Protein AF-A0A3D9DRK3-F1 (afdb_monomer)

Sequence (189 aa):
MTFNQQSQQEFVTVGVGNNTAFRGIYSVHYSEQEARDNLPRVEAYYREREPERLPVQVMTFDEFFALQKSALSARPADRIDSEKFREMLEVLPPKHWYIGKHSKQFCMSVHFERFCMIEHFYNSWTSQYVQKGYRFMCKLVDVTDKATWVTQNNFDELYAAAPLSFWPCQARPLNLLKIQPRSSILRFC

Secondary structure (DSSP, 8-state):
-----------EEEEE--TT---------B-HHHHHHHHHHHHHHHHHH-TTSPPEEEEEHHHHHHHHHHHHHTSPPEEE-HHHHHHHHHHSPPEEEEEPPPEEETTEEE-EEEEE-SS-SBTTEEEEEEEETTEEEEEEEETT-GGGS--TTTHHHHHHHPPB-SS-TTTS-TT---PPP--------

Mean predicted aligned error: 13.28 Å

pLDDT: mean 71.92, std 21.9, range [29.62, 96.06]

Solvent-accessible surface area (backbone atoms only — not comparable to full-atom values): 11433 Å² total; per-residue (Å²): 137,82,82,78,79,77,73,81,76,64,54,26,27,57,44,69,62,62,97,66,58,69,77,81,90,65,80,56,90,32,52,57,68,58,44,60,72,44,40,66,61,53,45,53,58,41,50,76,77,41,71,88,57,64,61,73,39,84,37,40,52,66,58,49,50,50,52,49,52,50,52,50,64,67,48,71,35,32,29,42,53,71,64,59,54,48,49,58,56,68,75,46,76,61,35,84,66,43,77,50,74,73,40,81,54,95,93,39,77,38,40,38,36,36,31,26,51,72,63,57,79,54,87,59,26,20,45,33,42,38,36,50,62,95,45,31,33,31,29,56,25,41,76,85,41,72,86,57,51,90,44,88,84,52,39,66,63,46,56,72,73,23,50,83,42,95,63,58,71,82,71,59,67,54,72,73,73,71,72,74,80,84,81,79,76,87,77,84,128

Structure (mmCIF, N/CA/C/O backbone):
data_A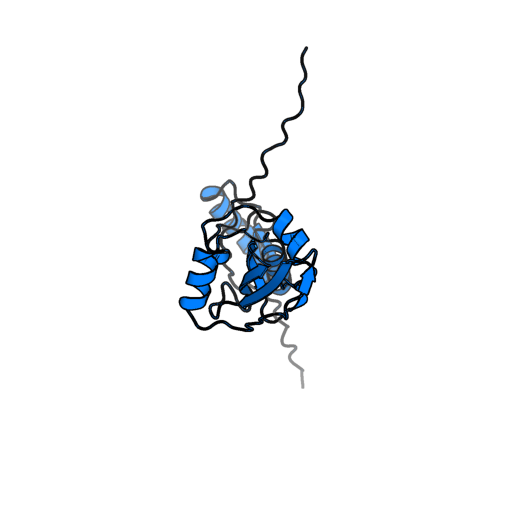F-A0A3D9DRK3-F1
#
_entry.id   AF-A0A3D9DRK3-F1
#
loop_
_atom_site.group_PDB
_atom_site.id
_atom_site.type_symbol
_atom_site.label_atom_id
_atom_site.label_alt_id
_atom_site.label_comp_id
_atom_site.label_asym_id
_atom_site.label_entity_id
_atom_site.label_seq_id
_atom_site.pdbx_PDB_ins_code
_atom_site.Cartn_x
_atom_site.Cartn_y
_atom_site.Cartn_z
_atom_site.occupancy
_atom_site.B_iso_or_equiv
_atom_site.auth_seq_id
_atom_site.auth_comp_id
_atom_site.auth_asym_id
_atom_site.auth_atom_id
_atom_site.pdbx_PDB_model_num
ATOM 1 N N . MET A 1 1 ? -37.600 -29.093 27.057 1.00 35.44 1 MET A N 1
ATOM 2 C CA . MET A 1 1 ? -36.197 -28.882 26.644 1.00 35.44 1 MET A CA 1
ATOM 3 C C . MET A 1 1 ? -36.092 -27.453 26.151 1.00 35.44 1 MET A C 1
ATOM 5 O O . MET A 1 1 ? -36.520 -27.155 25.046 1.00 35.44 1 MET A O 1
ATOM 9 N N . THR A 1 2 ? -35.678 -26.551 27.031 1.00 32.50 2 THR A N 1
ATOM 10 C CA . THR A 1 2 ? -35.593 -25.112 26.770 1.00 32.50 2 THR A CA 1
ATOM 11 C C . THR A 1 2 ? -34.265 -24.843 26.071 1.00 32.50 2 THR A C 1
ATOM 13 O O . THR A 1 2 ? -33.207 -25.042 26.663 1.00 32.50 2 THR A O 1
ATOM 16 N N . PHE A 1 3 ? -34.315 -24.462 24.793 1.00 29.88 3 PHE A N 1
ATOM 17 C CA . PHE A 1 3 ? -33.140 -24.018 24.048 1.00 29.88 3 PHE A CA 1
ATOM 18 C C . PHE A 1 3 ? -32.660 -22.697 24.649 1.00 29.88 3 PHE A C 1
ATOM 20 O O . PHE A 1 3 ? -33.340 -21.677 24.565 1.00 29.88 3 PHE A O 1
ATOM 27 N N . ASN A 1 4 ? -31.502 -22.751 25.301 1.00 33.81 4 ASN A N 1
ATOM 28 C CA . ASN A 1 4 ? -30.810 -21.592 25.835 1.00 33.81 4 ASN A CA 1
ATOM 29 C C . ASN A 1 4 ? -30.270 -20.793 24.639 1.00 33.81 4 ASN A C 1
ATOM 31 O O . ASN A 1 4 ? -29.332 -21.233 23.972 1.00 33.81 4 ASN A O 1
ATOM 35 N N . GLN A 1 5 ? -30.919 -19.672 24.318 1.00 36.94 5 GLN A N 1
ATOM 36 C CA . GLN A 1 5 ? -30.418 -18.699 23.354 1.00 36.94 5 GLN A CA 1
ATOM 37 C C . GLN A 1 5 ? -29.125 -18.113 23.926 1.00 36.94 5 GLN A C 1
ATOM 39 O O . GLN A 1 5 ? -29.153 -17.196 24.741 1.00 36.94 5 GLN A O 1
ATOM 44 N N . GLN A 1 6 ? -27.980 -18.672 23.530 1.00 35.44 6 GLN A N 1
ATOM 45 C CA . GLN A 1 6 ? -26.701 -17.998 23.699 1.00 35.44 6 GLN A CA 1
ATOM 46 C C . GLN A 1 6 ? -26.761 -16.731 22.847 1.00 35.44 6 GLN A C 1
ATOM 48 O O . GLN A 1 6 ? -26.665 -16.780 21.622 1.00 35.44 6 GLN A O 1
ATOM 53 N N . SER A 1 7 ? -27.010 -15.611 23.523 1.00 34.56 7 SER A N 1
ATOM 54 C CA . SER A 1 7 ? -26.899 -14.259 22.997 1.00 34.56 7 SER A CA 1
ATOM 55 C C . SER A 1 7 ? -25.577 -14.136 22.249 1.00 34.56 7 SER A C 1
ATOM 57 O O . SER A 1 7 ? -24.511 -14.288 22.851 1.00 34.56 7 SER A O 1
ATOM 59 N N . GLN A 1 8 ? -25.651 -13.888 20.945 1.00 33.69 8 GLN A N 1
ATOM 60 C CA . GLN A 1 8 ? -24.510 -13.443 20.162 1.00 33.69 8 GLN A CA 1
ATOM 61 C C . GLN A 1 8 ? -24.014 -12.150 20.815 1.00 33.69 8 GLN A C 1
ATOM 63 O O . GLN A 1 8 ? -24.695 -11.131 20.777 1.00 33.69 8 GLN A O 1
ATOM 68 N N . GLN A 1 9 ? -22.891 -12.222 21.530 1.00 37.53 9 GLN A N 1
ATOM 69 C CA . GLN A 1 9 ? -22.237 -11.035 22.063 1.00 37.53 9 GLN A CA 1
ATOM 70 C C . GLN A 1 9 ? -21.646 -10.290 20.869 1.00 37.53 9 GLN A C 1
ATOM 72 O O . GLN A 1 9 ? -20.642 -10.714 20.304 1.00 37.53 9 GLN A O 1
ATOM 77 N N . GLU A 1 10 ? -22.305 -9.217 20.444 1.00 37.97 10 GLU A N 1
ATOM 78 C CA . GLU A 1 10 ? -21.726 -8.274 19.496 1.00 37.97 10 GLU A CA 1
ATOM 79 C C . GLU A 1 10 ? -20.615 -7.498 20.210 1.00 37.97 10 GLU A C 1
ATOM 81 O O . GLU A 1 10 ? -20.819 -6.872 21.253 1.00 37.97 10 GLU A O 1
ATOM 86 N N . PHE A 1 11 ? -19.398 -7.616 19.681 1.00 41.34 11 PHE A N 1
ATOM 87 C CA . PHE A 1 11 ? -18.200 -7.030 20.267 1.00 41.34 11 PHE A CA 1
ATOM 88 C C . PHE A 1 11 ? -18.016 -5.602 19.762 1.00 41.34 11 PHE A C 1
ATOM 90 O O . PHE A 1 11 ? -17.925 -5.354 18.555 1.00 41.34 11 PHE A O 1
ATOM 97 N N . VAL A 1 12 ? -17.916 -4.663 20.700 1.00 42.56 12 VAL A N 1
ATOM 98 C CA . VAL A 1 12 ? -17.874 -3.232 20.402 1.00 42.56 12 VAL A CA 1
ATOM 99 C C . VAL A 1 12 ? -16.532 -2.652 20.845 1.00 42.56 12 VAL A C 1
ATOM 101 O O . VAL A 1 12 ? -16.068 -2.871 21.962 1.00 42.56 12 VAL A O 1
ATOM 104 N N . THR A 1 13 ? -15.879 -1.949 19.925 1.00 50.06 13 THR A N 1
ATOM 105 C CA . THR A 1 13 ? -14.590 -1.280 20.091 1.00 50.06 13 THR A CA 1
ATOM 106 C C . THR A 1 13 ? -14.808 0.221 20.266 1.00 50.06 13 THR A C 1
ATOM 108 O O . THR A 1 13 ? -15.581 0.854 19.550 1.00 50.06 13 THR A O 1
ATOM 111 N N . VAL A 1 14 ? -14.089 0.825 21.206 1.00 47.22 14 VAL A N 1
ATOM 112 C CA . VAL A 1 14 ? -14.046 2.282 21.350 1.00 47.22 14 VAL A CA 1
ATOM 113 C C . VAL A 1 14 ? -12.912 2.806 20.466 1.00 47.22 14 VAL A C 1
ATOM 115 O O . VAL A 1 14 ? -11.736 2.629 20.778 1.00 47.22 14 VAL A O 1
ATOM 118 N N . GLY A 1 15 ? -13.266 3.382 19.319 1.00 46.91 15 GLY A N 1
ATOM 119 C CA . GLY A 1 15 ? -12.334 3.889 18.313 1.00 46.91 15 GLY A CA 1
ATOM 120 C C . GLY A 1 15 ? -12.311 5.415 18.263 1.00 46.91 15 GLY A C 1
ATOM 121 O O . GLY A 1 15 ? -13.123 6.092 18.881 1.00 46.91 15 GLY A O 1
ATOM 122 N N . VAL A 1 16 ? -11.376 5.983 17.505 1.00 43.81 16 VAL A N 1
ATOM 123 C CA . VAL A 1 16 ? -11.333 7.425 17.227 1.00 43.81 16 VAL A CA 1
ATOM 124 C C . VAL A 1 16 ? -11.537 7.633 15.736 1.00 43.81 16 VAL A C 1
ATOM 126 O O . VAL A 1 16 ? -10.762 7.124 14.929 1.00 43.81 16 VAL A O 1
ATOM 129 N N . GLY A 1 17 ?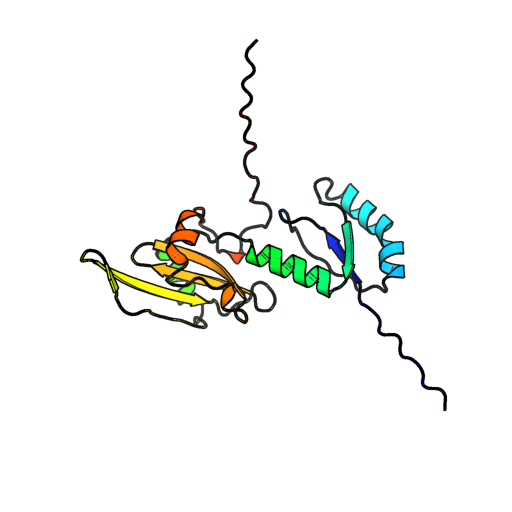 -12.624 8.320 15.385 1.00 33.19 17 GLY A N 1
ATOM 130 C CA . GLY A 1 17 ? -13.112 8.437 14.014 1.00 33.19 17 GLY A CA 1
ATOM 131 C C . GLY A 1 17 ? -12.807 9.795 13.384 1.00 33.19 17 GLY A C 1
ATOM 132 O O . GLY A 1 17 ? -13.277 10.821 13.865 1.00 33.19 17 GLY A O 1
ATOM 133 N N . ASN A 1 18 ? -12.006 9.791 12.311 1.00 34.97 18 ASN A N 1
ATOM 134 C CA . ASN A 1 18 ? -12.191 10.540 11.054 1.00 34.97 18 ASN A CA 1
ATOM 135 C C . ASN A 1 18 ? -11.023 10.244 10.089 1.00 34.97 18 ASN A C 1
ATOM 137 O O . ASN A 1 18 ? -9.884 10.025 10.502 1.00 34.97 18 ASN A O 1
ATOM 141 N N . ASN A 1 19 ? -11.327 10.275 8.786 1.00 42.34 19 ASN A N 1
ATOM 142 C CA . ASN A 1 19 ? -10.528 9.820 7.632 1.00 42.34 19 ASN A CA 1
ATOM 143 C C . ASN A 1 19 ? -9.119 10.436 7.425 1.00 42.34 19 ASN A C 1
ATOM 145 O O . ASN A 1 19 ? -8.505 10.190 6.390 1.00 42.34 19 ASN A O 1
ATOM 149 N N . THR A 1 20 ? -8.577 11.228 8.352 1.00 34.53 20 THR A N 1
ATOM 150 C CA . THR A 1 20 ? -7.336 11.996 8.118 1.00 34.53 20 THR A CA 1
ATOM 151 C C . THR A 1 20 ? -6.315 12.008 9.256 1.00 34.53 20 THR A C 1
ATOM 153 O O . THR A 1 20 ? -5.233 12.557 9.058 1.00 34.53 20 THR A O 1
ATOM 156 N N . ALA A 1 21 ? -6.566 11.378 10.408 1.00 36.91 21 ALA A N 1
ATOM 157 C CA . ALA A 1 21 ? -5.573 11.337 11.489 1.00 36.91 21 ALA A CA 1
ATOM 158 C C . ALA A 1 21 ? -5.761 10.126 12.418 1.00 36.91 21 ALA A C 1
ATOM 160 O O . ALA A 1 21 ? -6.340 10.229 13.496 1.00 36.91 21 ALA A O 1
ATOM 161 N N . PHE A 1 22 ? -5.250 8.959 12.018 1.00 43.53 22 PHE A N 1
ATOM 162 C CA . PHE A 1 22 ? -5.236 7.771 12.878 1.00 43.53 22 PHE A CA 1
ATOM 163 C C . PHE A 1 22 ? -3.941 7.723 13.705 1.00 43.53 22 PHE A C 1
ATOM 165 O O . PHE A 1 22 ? -2.930 7.187 13.267 1.00 43.53 22 PHE A O 1
ATOM 172 N N . ARG A 1 23 ? -3.931 8.273 14.922 1.00 38.06 23 ARG A N 1
ATOM 173 C CA . ARG A 1 23 ? -2.856 8.018 15.900 1.00 38.06 23 ARG A CA 1
ATOM 174 C C . ARG A 1 23 ? -3.306 6.932 16.875 1.00 38.06 23 ARG A C 1
ATOM 176 O O . ARG A 1 23 ? -4.188 7.193 17.676 1.00 38.06 23 ARG A O 1
ATOM 183 N N . GLY A 1 24 ? -2.680 5.753 16.798 1.00 38.56 24 GLY A N 1
ATOM 184 C CA . GLY A 1 24 ? -2.728 4.690 17.815 1.00 38.56 24 GLY A CA 1
ATOM 185 C C . GLY A 1 24 ? -4.119 4.120 18.113 1.00 38.56 24 GLY A C 1
ATOM 186 O O . GLY A 1 24 ? -4.939 4.749 18.779 1.00 38.56 24 GLY A O 1
ATOM 187 N N . ILE A 1 25 ? -4.373 2.890 17.669 1.00 47.09 25 ILE A N 1
ATOM 188 C CA . ILE A 1 25 ? -5.624 2.192 17.969 1.00 47.09 25 ILE A CA 1
ATOM 189 C C . ILE A 1 25 ? -5.371 1.270 19.161 1.00 47.09 25 ILE A C 1
ATOM 191 O O . ILE A 1 25 ? -4.583 0.333 19.063 1.00 47.09 25 ILE A O 1
ATOM 195 N N . TYR A 1 26 ? -6.065 1.527 20.265 1.00 45.06 26 TYR A N 1
ATOM 196 C CA . TYR A 1 26 ? -6.179 0.597 21.383 1.00 45.06 26 TYR A CA 1
ATOM 197 C C . TYR A 1 26 ? -7.609 0.060 21.383 1.00 45.06 26 TYR A C 1
ATOM 199 O O . TYR A 1 26 ? -8.547 0.840 21.522 1.00 45.06 26 TYR A O 1
ATOM 207 N N . SER A 1 27 ? -7.785 -1.247 21.192 1.00 50.31 27 SER A N 1
ATOM 208 C CA . SER A 1 27 ? -9.089 -1.901 21.313 1.00 50.31 27 SER A CA 1
ATOM 209 C C . SER A 1 27 ? -9.242 -2.475 22.716 1.00 50.31 27 SER A C 1
ATOM 211 O O . SER A 1 27 ? -8.394 -3.245 23.167 1.00 50.31 27 SER A O 1
ATOM 213 N N . VAL A 1 28 ? -10.329 -2.125 23.396 1.00 53.50 28 VAL A N 1
ATOM 214 C CA . VAL A 1 28 ? -10.739 -2.770 24.646 1.00 53.50 28 VAL A CA 1
ATOM 215 C C . VAL A 1 28 ? -12.088 -3.423 24.388 1.00 53.50 28 VAL A C 1
ATOM 217 O O . VAL A 1 28 ? -12.984 -2.780 23.844 1.00 53.50 28 VAL A O 1
ATOM 220 N N . HIS A 1 29 ? -12.201 -4.708 24.711 1.00 54.12 29 HIS A N 1
ATOM 221 C CA . HIS A 1 29 ? -13.397 -5.497 24.443 1.00 54.12 29 HIS A CA 1
ATOM 222 C C . HIS A 1 29 ? -14.426 -5.269 25.554 1.00 54.12 29 HIS A C 1
ATOM 224 O O . HIS A 1 29 ? -14.167 -5.610 26.707 1.00 54.12 29 HIS A O 1
ATOM 230 N N . TYR A 1 30 ? -15.576 -4.705 25.193 1.00 60.44 30 TYR A N 1
ATOM 231 C CA . TYR A 1 30 ? -16.720 -4.488 26.077 1.00 60.44 30 TYR A CA 1
ATOM 232 C C . TYR A 1 30 ? -17.994 -5.033 25.427 1.00 60.44 30 TYR A C 1
ATOM 234 O O . TYR A 1 30 ? -18.072 -5.136 24.198 1.00 60.44 30 TYR A O 1
ATOM 242 N N . SER A 1 31 ? -19.011 -5.328 26.242 1.00 69.00 31 SER A N 1
ATOM 243 C CA . SER A 1 31 ? -20.383 -5.347 25.727 1.00 69.00 31 SER A CA 1
ATOM 244 C C . SER A 1 31 ? -20.794 -3.938 25.270 1.00 69.00 31 SER A C 1
ATOM 246 O O . SER A 1 31 ? -20.245 -2.940 25.742 1.00 69.00 31 SER A O 1
ATOM 248 N N . GLU A 1 32 ? -21.759 -3.823 24.353 1.00 68.25 32 GLU A N 1
ATOM 249 C CA . GLU A 1 32 ? -22.189 -2.522 23.809 1.00 68.25 32 GLU A CA 1
ATOM 250 C C . GLU A 1 32 ? -22.614 -1.530 24.906 1.00 68.25 32 GLU A C 1
ATOM 252 O O . GLU A 1 32 ? -22.255 -0.350 24.863 1.00 68.25 32 GLU A O 1
ATOM 257 N N . GLN A 1 33 ? -23.333 -2.020 25.919 1.00 70.75 33 GLN A N 1
ATOM 258 C CA . GLN A 1 33 ? -23.787 -1.205 27.042 1.00 70.75 33 GLN A CA 1
ATOM 259 C C . GLN A 1 33 ? -22.604 -0.712 27.887 1.00 70.75 33 GLN A C 1
ATOM 261 O O . GLN A 1 33 ? -22.486 0.483 28.141 1.00 70.75 33 GLN A O 1
ATOM 266 N N . GLU A 1 34 ? -21.662 -1.594 28.228 1.00 72.19 34 GLU A N 1
ATOM 267 C CA . GLU A 1 34 ? -20.454 -1.221 28.973 1.00 72.19 34 GLU A CA 1
ATOM 268 C C . GLU A 1 34 ? -19.552 -0.261 28.187 1.00 72.19 34 GLU A C 1
ATOM 270 O O . GLU A 1 34 ? -18.901 0.598 28.784 1.00 72.19 34 GLU A O 1
ATOM 275 N N . ALA A 1 35 ? -19.497 -0.380 26.857 1.00 72.00 35 ALA A N 1
ATOM 276 C CA . ALA A 1 35 ? -18.742 0.536 26.006 1.00 72.00 35 ALA A CA 1
ATOM 277 C C . ALA A 1 35 ? -19.331 1.953 26.061 1.00 72.00 35 ALA A C 1
ATOM 279 O O . ALA A 1 35 ? -18.587 2.928 26.196 1.00 72.00 35 ALA A O 1
ATOM 280 N N . ARG A 1 36 ? -20.665 2.067 26.002 1.00 75.75 36 ARG A N 1
ATOM 281 C CA . ARG A 1 36 ? -21.383 3.344 26.137 1.00 75.75 36 ARG A CA 1
ATOM 282 C C . ARG A 1 36 ? -21.215 3.943 27.527 1.00 75.75 36 ARG A C 1
ATOM 284 O O . ARG A 1 36 ? -20.921 5.130 27.636 1.00 75.75 36 ARG A O 1
ATOM 291 N N . ASP A 1 37 ? -21.324 3.125 28.566 1.00 81.12 37 ASP A N 1
ATOM 292 C CA . ASP A 1 37 ? -21.193 3.577 29.951 1.00 81.12 37 ASP A CA 1
ATOM 293 C C . ASP A 1 37 ? -19.758 4.046 30.265 1.00 81.12 37 ASP A C 1
ATOM 295 O O . ASP A 1 37 ? -19.555 5.000 31.018 1.00 81.12 37 ASP A O 1
ATOM 299 N N . ASN A 1 38 ? -18.743 3.428 29.647 1.00 79.06 38 ASN A N 1
ATOM 300 C CA . ASN A 1 38 ? -17.343 3.836 29.792 1.00 79.06 38 ASN A CA 1
ATOM 301 C C . ASN A 1 38 ? -16.931 5.010 28.890 1.00 79.06 38 ASN A C 1
ATOM 303 O O . ASN A 1 38 ? -15.888 5.620 29.153 1.00 79.06 38 ASN A O 1
ATOM 307 N N . LEU A 1 39 ? -17.709 5.348 27.854 1.00 80.12 39 LEU A N 1
ATOM 308 C CA . LEU A 1 39 ? -17.359 6.385 26.879 1.00 80.12 39 LEU A CA 1
ATOM 309 C C . LEU A 1 39 ? -17.001 7.734 27.535 1.00 80.12 39 LEU A C 1
ATOM 311 O O . LEU A 1 39 ? -15.925 8.248 27.224 1.00 80.12 39 LEU A O 1
ATOM 315 N N . PRO A 1 40 ? -17.773 8.280 28.501 1.00 83.38 40 PRO A N 1
ATOM 316 C CA . PRO A 1 40 ? -17.438 9.560 29.130 1.00 83.38 40 PRO A CA 1
ATOM 317 C C . PRO A 1 40 ? -16.084 9.539 29.851 1.00 83.38 40 PRO A C 1
ATOM 319 O O . PRO A 1 40 ? -15.338 10.518 29.824 1.00 83.38 40 PRO A O 1
ATOM 322 N N . ARG A 1 41 ? -15.734 8.405 30.474 1.00 80.94 41 ARG A N 1
ATOM 323 C CA . ARG A 1 41 ? -14.448 8.227 31.164 1.00 80.94 41 ARG A CA 1
ATOM 324 C C . ARG A 1 41 ? -13.286 8.218 30.172 1.00 80.94 41 ARG A C 1
ATOM 326 O O . ARG A 1 41 ? -12.247 8.819 30.434 1.00 80.94 41 ARG A O 1
ATOM 333 N N . VAL A 1 42 ? -13.459 7.533 29.043 1.00 76.75 42 VAL A N 1
ATOM 334 C CA . VAL A 1 42 ? -12.451 7.452 27.975 1.00 76.75 42 VAL A CA 1
ATOM 335 C C . VAL A 1 42 ? -12.275 8.808 27.288 1.00 76.75 42 VAL A C 1
ATOM 337 O O . VAL A 1 42 ? -11.146 9.237 27.053 1.00 76.75 42 VAL A O 1
ATOM 340 N N . GLU A 1 43 ? -13.370 9.518 27.018 1.00 79.06 43 GLU A N 1
ATOM 341 C CA . GLU A 1 43 ? -13.328 10.873 26.469 1.00 79.06 43 GLU A CA 1
ATOM 342 C C . GLU A 1 43 ? -12.593 11.845 27.391 1.00 79.06 43 GLU A C 1
ATOM 344 O O . GLU A 1 43 ? -11.748 12.602 26.916 1.00 79.06 43 GLU A O 1
ATOM 349 N N . ALA A 1 44 ? -12.873 11.815 28.699 1.00 80.56 44 ALA A N 1
ATOM 350 C CA . ALA A 1 44 ? -12.184 12.658 29.674 1.00 80.56 44 ALA A CA 1
ATOM 351 C C . ALA A 1 44 ? -10.669 12.393 29.676 1.00 80.56 44 ALA A C 1
ATOM 353 O O . ALA A 1 44 ? -9.878 13.330 29.573 1.00 80.56 44 ALA A O 1
ATOM 354 N N . TYR A 1 45 ? -10.270 11.116 29.682 1.00 79.31 45 TYR A N 1
ATOM 355 C CA . TYR A 1 45 ? -8.863 10.714 29.633 1.00 79.31 45 TYR A CA 1
ATOM 356 C C . TYR A 1 45 ? -8.126 11.272 28.405 1.00 79.31 45 TYR A C 1
ATOM 358 O O . TYR A 1 45 ? -7.020 11.805 28.529 1.00 79.31 45 TYR A O 1
ATOM 366 N N . TYR A 1 46 ? -8.723 11.160 27.213 1.00 73.25 46 TYR A N 1
ATOM 367 C CA . TYR A 1 46 ? -8.080 11.642 25.989 1.00 73.25 46 TYR A CA 1
ATOM 368 C C . TYR A 1 46 ? -8.170 13.156 25.818 1.00 73.25 46 TYR A C 1
ATOM 370 O O . TYR A 1 46 ? -7.232 13.745 25.292 1.00 73.25 46 TYR A O 1
ATOM 378 N N . ARG A 1 47 ? -9.227 13.811 26.307 1.00 78.31 47 ARG A N 1
ATOM 379 C CA . ARG A 1 47 ? -9.353 15.275 26.261 1.00 78.31 47 ARG A CA 1
ATOM 380 C C . ARG A 1 47 ? -8.238 15.973 27.040 1.00 78.31 47 ARG A C 1
ATOM 382 O O . ARG A 1 47 ? -7.738 16.999 26.592 1.00 78.31 47 ARG A O 1
ATOM 389 N N . GLU A 1 48 ? -7.838 15.411 28.179 1.00 75.25 48 GLU A N 1
ATOM 390 C CA . GLU A 1 48 ? -6.762 15.959 29.014 1.00 75.25 48 GLU A CA 1
ATOM 391 C C . GLU A 1 48 ? -5.368 15.751 28.409 1.00 75.25 48 GLU A C 1
ATOM 393 O O . GLU A 1 48 ? -4.496 16.607 28.552 1.00 75.25 48 GLU A O 1
ATOM 398 N N . ARG A 1 49 ? -5.138 14.616 27.738 1.00 75.31 49 ARG A N 1
ATOM 399 C CA . ARG A 1 49 ? -3.804 14.223 27.247 1.00 75.31 49 ARG A CA 1
ATOM 400 C C . ARG A 1 49 ? -3.547 14.571 25.786 1.00 75.31 49 ARG A C 1
ATOM 402 O O . ARG A 1 49 ? -2.405 14.811 25.407 1.00 75.31 49 ARG A O 1
ATOM 409 N N . GLU A 1 50 ? -4.588 14.570 24.964 1.00 73.12 50 GLU A N 1
ATOM 410 C CA . GLU A 1 50 ? -4.517 14.746 23.515 1.00 73.12 50 GLU A CA 1
ATOM 411 C C . GLU A 1 50 ? -5.679 15.640 23.034 1.00 73.12 50 GLU A C 1
ATOM 413 O O . GLU A 1 50 ? -6.580 15.168 22.344 1.00 73.12 50 GLU A O 1
ATOM 418 N N . PRO A 1 51 ? -5.685 16.945 23.366 1.00 64.31 51 PRO A N 1
ATOM 419 C CA . PRO A 1 51 ? -6.811 17.840 23.069 1.00 64.31 51 PRO A CA 1
ATOM 420 C C . PRO A 1 51 ? -7.062 18.051 21.567 1.00 64.31 51 PRO A C 1
ATOM 422 O O . PRO A 1 51 ? -8.160 18.430 21.172 1.00 64.31 51 PRO A O 1
ATOM 425 N N . GLU A 1 52 ? -6.061 17.792 20.720 1.00 67.81 52 GLU A N 1
ATOM 426 C CA . GLU A 1 52 ? -6.187 17.832 19.255 1.00 67.81 52 GLU A CA 1
ATOM 427 C C . GLU A 1 52 ? -6.741 16.525 18.659 1.00 67.81 52 GLU A C 1
ATOM 429 O O . GLU A 1 52 ? -6.875 16.401 17.439 1.00 67.81 52 GLU A O 1
ATOM 434 N N . ARG A 1 53 ? -7.018 15.514 19.493 1.00 65.69 53 ARG A N 1
ATOM 435 C CA . ARG A 1 53 ? -7.541 14.229 19.037 1.00 65.69 53 ARG A CA 1
ATOM 436 C C . ARG A 1 53 ? -8.995 14.372 18.594 1.00 65.69 53 ARG A C 1
ATOM 438 O O . ARG A 1 53 ? -9.782 15.130 19.152 1.00 65.69 53 ARG A O 1
ATOM 445 N N . LEU A 1 54 ? -9.346 13.593 17.579 1.00 65.81 54 LEU A N 1
ATOM 446 C CA . LEU A 1 54 ? -10.716 13.449 17.104 1.00 65.81 54 LEU A CA 1
ATOM 447 C C . LEU A 1 54 ? -11.628 12.846 18.192 1.00 65.81 54 LEU A C 1
ATOM 449 O O . LEU A 1 54 ? -11.135 12.140 19.079 1.00 65.81 54 LEU A O 1
ATOM 453 N N . PRO A 1 55 ? -12.949 13.100 18.126 1.00 69.44 55 PRO A N 1
ATOM 454 C CA . PRO A 1 55 ? -13.902 12.544 19.076 1.00 69.44 55 PRO A CA 1
ATOM 455 C C . PRO A 1 55 ? -13.847 11.013 19.105 1.00 69.44 55 PRO A C 1
ATOM 457 O O . PRO A 1 55 ? -13.637 10.341 18.088 1.00 69.44 55 PRO A O 1
ATOM 460 N N . VAL A 1 56 ? -14.018 10.475 20.309 1.00 71.75 56 VAL A N 1
ATOM 461 C CA . VAL A 1 56 ? -14.074 9.038 20.555 1.00 71.75 56 VAL A CA 1
ATOM 462 C C . VAL A 1 56 ? -15.462 8.542 20.157 1.00 71.75 56 VAL A C 1
ATOM 464 O O . VAL A 1 56 ? -16.465 9.160 20.493 1.00 71.75 56 VAL A O 1
ATOM 467 N N . GLN A 1 57 ? -15.527 7.435 19.425 1.00 73.50 57 GLN A N 1
ATOM 468 C CA . GLN A 1 57 ? -16.773 6.845 18.960 1.00 73.50 57 GLN A CA 1
ATOM 469 C C . GLN A 1 57 ? -16.822 5.361 19.322 1.00 73.50 57 GLN A C 1
ATOM 471 O O . GLN A 1 57 ? -15.861 4.615 19.126 1.00 73.50 57 GLN A O 1
ATOM 476 N N . VAL A 1 58 ? -17.970 4.935 19.839 1.00 74.94 58 VAL A N 1
ATOM 477 C CA . VAL A 1 58 ? -18.306 3.525 20.044 1.00 74.94 58 VAL A CA 1
ATOM 478 C C . VAL A 1 58 ? -18.714 2.935 18.692 1.00 74.94 58 VAL A C 1
ATOM 480 O O . VAL A 1 58 ? -19.604 3.478 18.042 1.00 74.94 58 VAL A O 1
ATOM 483 N N . MET A 1 59 ? -18.057 1.862 18.261 1.00 74.31 59 MET A N 1
ATOM 484 C CA . MET A 1 59 ? -18.303 1.191 16.978 1.00 74.31 59 MET A CA 1
ATOM 485 C C . MET A 1 59 ? -18.111 -0.318 17.126 1.00 74.31 59 MET A C 1
ATOM 487 O O . MET A 1 59 ? -17.378 -0.767 18.002 1.00 74.31 59 MET A O 1
ATOM 491 N N . THR A 1 60 ? -18.734 -1.130 16.285 1.00 77.19 60 THR A N 1
ATOM 492 C CA . THR A 1 60 ? -18.491 -2.582 16.284 1.00 77.19 60 THR A CA 1
ATOM 493 C C . THR A 1 60 ? -17.070 -2.908 15.813 1.00 77.19 60 THR A C 1
ATOM 495 O O . THR A 1 60 ? -16.382 -2.076 15.211 1.00 77.19 60 THR A O 1
ATOM 498 N N . PHE A 1 61 ? -16.602 -4.131 16.074 1.00 74.06 61 PHE A N 1
ATOM 499 C CA . PHE A 1 61 ? -15.309 -4.582 15.547 1.00 74.06 61 PHE A CA 1
ATOM 500 C C . PHE A 1 61 ? -15.248 -4.535 14.009 1.00 74.06 61 PHE A C 1
ATOM 502 O O . PHE A 1 61 ? -14.222 -4.147 13.449 1.00 74.06 61 PHE A O 1
ATOM 509 N N . ASP A 1 62 ? -16.345 -4.863 13.326 1.00 77.38 62 ASP A N 1
ATOM 510 C CA . ASP A 1 62 ? -16.402 -4.865 11.862 1.00 77.38 62 ASP A CA 1
ATOM 511 C C . ASP A 1 62 ? -16.362 -3.447 11.283 1.00 77.38 62 ASP A C 1
ATOM 513 O O . ASP A 1 62 ? -15.629 -3.184 10.326 1.00 77.38 62 ASP A O 1
ATOM 517 N N . GLU A 1 63 ? -17.084 -2.503 11.894 1.00 78.00 63 GLU A N 1
ATOM 518 C CA . GLU A 1 63 ? -17.012 -1.080 11.537 1.00 78.00 63 GLU A CA 1
ATOM 519 C C . GLU A 1 63 ? -15.602 -0.529 11.743 1.00 78.00 63 GLU A C 1
ATOM 521 O O . GLU A 1 63 ? -15.051 0.156 10.875 1.00 78.00 63 GLU A O 1
ATOM 526 N N . PHE A 1 64 ? -14.991 -0.879 12.875 1.00 78.19 64 PHE A N 1
ATOM 527 C CA . PHE A 1 64 ? -13.618 -0.520 13.177 1.00 78.19 64 PHE A CA 1
ATOM 528 C C . PHE A 1 64 ? -12.647 -1.062 12.114 1.00 78.19 64 PHE A C 1
ATOM 530 O O . PHE A 1 64 ? -11.827 -0.313 11.570 1.00 78.19 64 PHE A O 1
ATOM 537 N N . PHE A 1 65 ? -12.762 -2.346 11.769 1.00 77.81 65 PHE A N 1
ATOM 538 C CA . PHE A 1 65 ? -11.911 -2.986 10.771 1.00 77.81 65 PHE A CA 1
ATOM 539 C C . PHE A 1 65 ? -12.101 -2.372 9.377 1.00 77.81 65 PHE A C 1
ATOM 541 O O . PHE A 1 65 ? -11.124 -2.127 8.664 1.00 77.81 65 PHE A O 1
ATOM 548 N N . ALA A 1 66 ? -13.339 -2.050 8.996 1.00 82.00 66 ALA A N 1
ATOM 549 C CA . ALA A 1 66 ? -13.646 -1.381 7.736 1.00 82.00 66 ALA A CA 1
ATOM 550 C C . ALA A 1 66 ? -13.021 0.023 7.658 1.00 82.00 66 ALA A C 1
ATOM 552 O O . ALA A 1 66 ? -12.397 0.368 6.647 1.00 82.00 66 ALA A O 1
ATOM 553 N N . LEU A 1 67 ? -13.119 0.814 8.732 1.00 81.12 67 LEU A N 1
ATOM 554 C CA . LEU A 1 67 ? -12.492 2.137 8.820 1.00 81.12 67 LEU A CA 1
ATOM 555 C C . LEU A 1 67 ? -10.970 2.045 8.726 1.00 81.12 67 LEU A C 1
ATOM 557 O O . LEU A 1 67 ? -10.345 2.807 7.986 1.00 81.12 67 LEU A O 1
ATOM 561 N N . GLN A 1 68 ? -10.372 1.079 9.419 1.00 78.56 68 GLN A N 1
ATOM 562 C CA . GLN A 1 68 ? -8.937 0.849 9.359 1.00 78.56 68 GLN A CA 1
ATOM 563 C C . GLN A 1 68 ? -8.492 0.434 7.949 1.00 78.56 68 GLN A C 1
ATOM 565 O O . GLN A 1 68 ? -7.534 1.003 7.422 1.00 78.56 68 GLN A O 1
ATOM 570 N N . LYS A 1 69 ? -9.204 -0.499 7.300 1.00 82.44 69 LYS A N 1
ATOM 571 C CA . LYS A 1 69 ? -8.919 -0.922 5.919 1.00 82.44 69 LYS A CA 1
ATOM 572 C C . LYS A 1 69 ? -8.994 0.265 4.954 1.00 82.44 69 LYS A C 1
ATOM 574 O O . LYS A 1 69 ? -8.100 0.439 4.124 1.00 82.44 69 LYS A O 1
ATOM 579 N N . SER A 1 70 ? -10.025 1.100 5.088 1.00 83.38 70 SER A N 1
ATOM 580 C CA . SER A 1 70 ? -10.192 2.331 4.306 1.00 83.38 70 SER A CA 1
ATOM 581 C C . SER A 1 70 ? -9.017 3.293 4.510 1.00 83.38 70 SER A C 1
ATOM 583 O O . SER A 1 70 ? -8.388 3.722 3.542 1.00 83.38 70 SER A O 1
ATOM 585 N N . ALA A 1 71 ? -8.641 3.555 5.765 1.00 81.62 71 ALA A N 1
ATOM 586 C CA . ALA A 1 71 ? -7.542 4.455 6.103 1.00 81.62 71 ALA A CA 1
ATOM 587 C C . ALA A 1 71 ? -6.190 3.969 5.556 1.00 81.62 71 ALA A C 1
ATOM 589 O O . ALA A 1 71 ? -5.414 4.768 5.032 1.00 81.62 71 ALA A O 1
ATOM 590 N N . LEU A 1 72 ? -5.908 2.663 5.639 1.00 83.00 72 LEU A N 1
ATOM 591 C CA . LEU A 1 72 ? -4.688 2.068 5.085 1.00 83.00 72 LEU A CA 1
ATOM 592 C C . LEU A 1 72 ? -4.675 2.127 3.550 1.00 83.00 72 LEU A C 1
ATOM 594 O O . LEU A 1 72 ? -3.648 2.474 2.967 1.00 83.00 72 LEU A O 1
ATOM 598 N N . SER A 1 73 ? -5.819 1.875 2.905 1.00 84.38 73 SER A N 1
ATOM 599 C CA . SER A 1 73 ? -5.980 1.953 1.443 1.00 84.38 73 SER A CA 1
ATOM 600 C C . SER A 1 73 ? -5.808 3.373 0.901 1.00 84.38 73 SER A C 1
ATOM 602 O O . SER A 1 73 ? -5.277 3.561 -0.195 1.00 84.38 73 SER A O 1
ATOM 604 N N . ALA A 1 74 ? -6.259 4.370 1.667 1.00 85.12 74 ALA A N 1
ATOM 605 C CA . ALA A 1 74 ? -6.196 5.783 1.309 1.00 85.12 74 ALA A CA 1
ATOM 606 C C . ALA A 1 74 ? -4.783 6.378 1.429 1.00 85.12 74 ALA A C 1
ATOM 608 O O . ALA A 1 74 ? -4.558 7.508 0.990 1.00 85.12 74 ALA A O 1
ATOM 609 N N . ARG A 1 75 ? -3.813 5.650 2.007 1.00 83.69 75 ARG A N 1
ATOM 610 C CA . ARG A 1 75 ? -2.435 6.146 2.105 1.00 83.69 75 ARG A CA 1
ATOM 611 C C . ARG A 1 75 ? -1.843 6.299 0.697 1.00 83.69 75 ARG A C 1
ATOM 613 O O . ARG A 1 75 ? -1.868 5.342 -0.086 1.00 83.69 75 ARG A O 1
ATOM 620 N N . PRO A 1 76 ? -1.295 7.482 0.363 1.00 88.19 76 PRO A N 1
ATOM 621 C CA . PRO A 1 76 ? -0.667 7.683 -0.932 1.00 88.19 76 PRO A CA 1
ATOM 622 C C . PRO A 1 76 ? 0.568 6.788 -1.065 1.00 88.19 76 PRO A C 1
ATOM 624 O O . PRO A 1 76 ? 1.190 6.404 -0.073 1.00 88.19 76 PRO A O 1
ATOM 627 N N . ALA A 1 77 ? 0.921 6.469 -2.309 1.00 92.00 77 ALA A N 1
ATOM 628 C CA . ALA A 1 77 ? 2.238 5.925 -2.605 1.00 92.00 77 ALA A CA 1
ATOM 629 C C . ALA A 1 77 ? 3.312 6.982 -2.314 1.00 92.00 77 ALA A C 1
ATOM 631 O O . ALA A 1 77 ? 3.029 8.176 -2.348 1.00 92.00 77 ALA A O 1
ATOM 632 N N . ASP A 1 78 ? 4.542 6.545 -2.089 1.00 91.88 78 ASP A N 1
ATOM 633 C CA . ASP A 1 78 ? 5.691 7.412 -1.865 1.00 91.88 78 ASP A CA 1
ATOM 634 C C . ASP A 1 78 ? 6.742 7.180 -2.940 1.00 91.88 78 ASP A C 1
ATOM 636 O O . ASP A 1 78 ? 7.122 6.039 -3.204 1.00 91.88 78 ASP A O 1
ATOM 640 N N . ARG A 1 79 ? 7.243 8.259 -3.545 1.00 94.00 79 ARG A N 1
ATOM 641 C CA . ARG A 1 79 ? 8.403 8.178 -4.434 1.00 94.00 79 ARG A CA 1
ATOM 642 C C . ARG A 1 79 ? 9.639 7.918 -3.591 1.00 94.00 79 ARG A C 1
ATOM 644 O O . ARG A 1 79 ? 9.887 8.640 -2.626 1.00 94.00 79 ARG A O 1
ATOM 651 N N . ILE A 1 80 ? 10.405 6.927 -4.012 1.00 93.94 80 ILE A N 1
ATOM 652 C CA . ILE A 1 80 ? 11.685 6.546 -3.422 1.00 93.94 80 ILE A CA 1
ATOM 653 C C . ILE A 1 80 ? 12.764 6.629 -4.505 1.00 93.94 80 ILE A C 1
ATOM 655 O O . ILE A 1 80 ? 12.458 6.825 -5.685 1.00 93.94 80 ILE A O 1
ATOM 659 N N . ASP A 1 81 ? 14.020 6.478 -4.116 1.00 92.88 81 ASP A N 1
ATOM 660 C CA . ASP A 1 81 ? 15.128 6.333 -5.054 1.00 92.88 81 ASP A CA 1
ATOM 661 C C . ASP A 1 81 ? 15.444 4.853 -5.355 1.00 92.88 81 ASP A C 1
ATOM 663 O O . ASP A 1 81 ? 14.832 3.916 -4.828 1.00 92.88 81 ASP A O 1
ATOM 667 N N . SER A 1 82 ? 16.398 4.647 -6.263 1.00 93.38 82 SER A N 1
ATOM 668 C CA . SER A 1 82 ? 16.868 3.315 -6.650 1.00 93.38 82 SER A CA 1
ATOM 669 C C . SER A 1 82 ? 17.622 2.595 -5.538 1.00 93.38 82 SER A C 1
ATOM 671 O O . SER A 1 82 ? 17.613 1.365 -5.499 1.00 93.38 82 SER A O 1
ATOM 673 N N . GLU A 1 83 ? 18.310 3.346 -4.676 1.00 93.12 83 GLU A N 1
ATOM 674 C CA . GLU A 1 83 ? 19.098 2.789 -3.579 1.00 93.12 83 GLU A CA 1
ATOM 675 C C . GLU A 1 83 ? 18.162 2.142 -2.567 1.00 93.12 83 GLU A C 1
ATOM 677 O O . GLU A 1 83 ? 18.315 0.962 -2.262 1.00 93.12 83 GLU A O 1
ATOM 682 N N . LYS A 1 84 ? 17.100 2.851 -2.174 1.00 91.12 84 LYS A N 1
ATOM 683 C CA . LYS A 1 84 ? 16.095 2.337 -1.255 1.00 91.12 84 LYS A CA 1
ATOM 684 C C . LYS A 1 84 ? 15.349 1.137 -1.819 1.00 91.12 84 LYS A C 1
ATOM 686 O O . LYS A 1 84 ? 15.067 0.193 -1.089 1.00 91.12 84 LYS A O 1
ATOM 691 N N . PHE A 1 85 ? 15.017 1.148 -3.110 1.00 93.38 85 PHE A N 1
ATOM 692 C CA . PHE A 1 85 ? 14.390 -0.011 -3.750 1.00 93.38 85 PHE A CA 1
ATOM 693 C C . PHE A 1 85 ? 15.280 -1.258 -3.651 1.00 93.38 85 PHE A C 1
ATOM 695 O O . PHE A 1 85 ? 14.791 -2.330 -3.294 1.00 93.38 85 PHE A O 1
ATOM 702 N N . ARG A 1 86 ? 16.583 -1.107 -3.929 1.00 92.44 86 ARG A N 1
ATOM 703 C CA . ARG A 1 86 ? 17.557 -2.201 -3.854 1.00 92.44 86 ARG A CA 1
ATOM 704 C C . ARG A 1 86 ? 17.784 -2.666 -2.422 1.00 92.44 86 ARG A C 1
ATOM 706 O O . ARG A 1 86 ? 17.709 -3.861 -2.175 1.00 92.44 86 ARG A O 1
ATOM 713 N N . GLU A 1 87 ? 17.986 -1.733 -1.494 1.00 92.12 87 GLU A N 1
ATOM 714 C CA . GLU A 1 87 ? 18.137 -2.021 -0.067 1.00 92.12 87 GLU A CA 1
ATOM 715 C C . GLU A 1 87 ? 16.998 -2.933 0.397 1.00 92.12 87 GLU A C 1
ATOM 717 O O . GLU A 1 87 ? 17.237 -4.020 0.906 1.00 92.12 87 GLU A O 1
ATOM 722 N N . MET A 1 88 ? 15.748 -2.547 0.125 1.00 91.31 88 MET A N 1
ATOM 723 C CA . MET A 1 88 ? 14.571 -3.296 0.573 1.00 91.31 88 MET A CA 1
ATOM 724 C C . MET A 1 88 ? 14.410 -4.659 -0.110 1.00 91.31 88 MET A C 1
ATOM 726 O O . MET A 1 88 ? 13.856 -5.571 0.501 1.00 91.31 88 MET A O 1
ATOM 730 N N . LEU A 1 89 ? 14.898 -4.811 -1.345 1.00 91.12 89 LEU A N 1
ATOM 731 C CA . LEU A 1 89 ? 14.945 -6.098 -2.043 1.00 91.12 89 LEU A CA 1
ATOM 732 C C . LEU A 1 89 ? 15.990 -7.046 -1.425 1.00 91.12 89 LEU A C 1
ATOM 734 O O . LEU A 1 89 ? 15.808 -8.261 -1.454 1.00 91.12 89 LEU A O 1
ATOM 738 N N . GLU A 1 90 ? 17.070 -6.492 -0.871 1.00 91.19 90 GLU A N 1
ATOM 739 C CA . GLU A 1 90 ? 18.193 -7.234 -0.288 1.00 91.19 90 GLU A CA 1
ATOM 740 C C . GLU A 1 90 ? 18.027 -7.510 1.217 1.00 91.19 90 GLU A C 1
ATOM 742 O O . GLU A 1 90 ? 18.593 -8.483 1.713 1.00 91.19 90 GLU A O 1
ATOM 747 N N . VAL A 1 91 ? 17.239 -6.705 1.949 1.00 88.94 91 VAL A N 1
ATOM 748 C CA . VAL A 1 91 ? 17.058 -6.869 3.408 1.00 88.94 91 VAL A CA 1
ATOM 749 C C . VAL A 1 91 ? 16.399 -8.207 3.750 1.00 88.94 91 VAL A C 1
ATOM 751 O O . VAL A 1 91 ? 16.838 -8.896 4.670 1.00 88.94 91 VAL A O 1
ATOM 754 N N . LEU A 1 92 ? 15.326 -8.577 3.045 1.00 84.31 92 LEU A N 1
ATOM 755 C CA . LEU A 1 92 ? 14.593 -9.824 3.272 1.00 84.31 92 LEU A CA 1
ATOM 756 C C . LEU A 1 92 ? 14.083 -10.403 1.950 1.00 84.31 92 LEU A C 1
ATOM 758 O O . LEU A 1 92 ? 13.762 -9.639 1.039 1.00 84.31 92 LEU A O 1
ATOM 762 N N . PRO A 1 93 ? 13.912 -11.738 1.854 1.00 88.19 93 PRO A N 1
ATOM 763 C CA . PRO A 1 93 ? 13.347 -12.360 0.665 1.00 88.19 93 PRO A CA 1
ATOM 764 C C . PRO A 1 93 ? 11.990 -11.741 0.279 1.00 88.19 93 PRO A C 1
ATOM 766 O O . PRO A 1 93 ? 11.083 -11.676 1.121 1.00 88.19 93 PRO A O 1
ATOM 769 N N . PRO A 1 94 ? 11.812 -11.313 -0.984 1.00 92.19 94 PRO A N 1
ATOM 770 C CA . PRO A 1 94 ? 10.575 -10.690 -1.425 1.00 92.19 94 PRO A CA 1
ATOM 771 C C . PRO A 1 94 ? 9.426 -11.702 -1.522 1.00 92.19 94 PRO A C 1
ATOM 773 O O . PRO A 1 94 ? 9.593 -12.838 -1.970 1.00 92.19 94 PRO A O 1
ATOM 776 N N . LYS A 1 95 ? 8.210 -11.257 -1.195 1.00 92.44 95 LYS A N 1
ATOM 777 C CA . LYS A 1 95 ? 6.963 -11.964 -1.513 1.00 92.44 95 LYS A CA 1
ATOM 778 C C . LYS A 1 95 ? 6.369 -11.449 -2.819 1.00 92.44 95 LYS A C 1
ATOM 780 O O . LYS A 1 95 ? 6.443 -10.263 -3.130 1.00 92.44 95 LYS A O 1
ATOM 785 N N . HIS A 1 96 ? 5.710 -12.340 -3.562 1.00 91.44 96 HIS A N 1
ATOM 786 C CA . HIS A 1 96 ? 4.989 -12.004 -4.799 1.00 91.44 96 HIS A CA 1
ATOM 787 C C . HIS A 1 96 ? 5.820 -11.188 -5.803 1.00 91.44 96 HIS A C 1
ATOM 789 O O . HIS A 1 96 ? 5.283 -10.303 -6.485 1.00 91.44 96 HIS A O 1
ATOM 795 N N . TRP A 1 97 ? 7.121 -11.487 -5.869 1.00 94.31 97 TRP A N 1
ATOM 796 C CA . TRP A 1 97 ? 8.055 -10.826 -6.768 1.00 94.31 97 TRP A CA 1
ATOM 797 C C . TRP A 1 97 ? 7.647 -11.077 -8.217 1.00 94.31 97 TRP A C 1
ATOM 799 O O . TRP A 1 97 ? 7.380 -12.208 -8.627 1.00 94.31 97 TRP A O 1
ATOM 809 N N . TYR A 1 98 ? 7.539 -9.997 -8.975 1.00 92.25 98 TYR A N 1
ATOM 810 C CA . TYR A 1 98 ? 7.149 -10.012 -10.369 1.00 92.25 98 TYR A CA 1
ATOM 811 C C . TYR A 1 98 ? 8.066 -9.095 -11.161 1.00 92.25 98 TYR A C 1
ATOM 813 O O . TYR A 1 98 ? 8.166 -7.902 -10.869 1.00 92.25 98 TYR A O 1
ATOM 821 N N . ILE A 1 99 ? 8.654 -9.656 -12.211 1.00 89.81 99 ILE A N 1
ATOM 822 C CA . ILE A 1 99 ? 9.442 -8.935 -13.202 1.00 89.81 99 ILE A CA 1
ATOM 823 C C . ILE A 1 99 ? 8.669 -9.020 -14.519 1.00 89.81 99 ILE A C 1
ATOM 825 O O . ILE A 1 99 ? 8.488 -10.092 -15.098 1.00 89.81 99 ILE A O 1
ATOM 829 N N . GLY A 1 100 ? 8.135 -7.886 -14.955 1.00 81.88 100 GLY A N 1
ATOM 830 C CA . GLY A 1 100 ? 7.384 -7.747 -16.192 1.00 81.88 100 GLY A CA 1
ATOM 831 C C . GLY A 1 100 ? 8.288 -7.765 -17.419 1.00 81.88 100 GLY A C 1
ATOM 832 O O . GLY A 1 100 ? 9.447 -7.355 -17.379 1.00 81.88 100 GLY A O 1
ATOM 833 N N . LYS A 1 101 ? 7.732 -8.224 -18.544 1.00 72.25 101 LYS A N 1
ATOM 834 C CA . LYS A 1 101 ? 8.434 -8.240 -19.832 1.00 72.25 101 LYS A CA 1
ATOM 835 C C . LYS A 1 101 ? 8.723 -6.814 -20.309 1.00 72.25 101 LYS A C 1
ATOM 837 O O . LYS A 1 101 ? 7.929 -5.903 -20.079 1.00 72.25 101 LYS A O 1
ATOM 842 N N . HIS A 1 102 ? 9.831 -6.641 -21.027 1.00 64.31 102 HIS A N 1
ATOM 843 C CA . HIS A 1 102 ? 10.171 -5.368 -21.656 1.00 64.31 102 HIS A CA 1
ATOM 844 C C . HIS A 1 102 ? 9.063 -4.925 -22.613 1.00 64.31 102 HIS A C 1
ATOM 846 O O . HIS A 1 102 ? 8.691 -5.654 -23.533 1.00 64.31 102 HIS A O 1
ATOM 852 N N . SER A 1 103 ? 8.572 -3.706 -22.415 1.00 61.19 103 SER A N 1
ATOM 853 C CA . SER A 1 103 ? 7.725 -3.030 -23.394 1.00 61.19 103 SER A CA 1
ATOM 854 C C . SER A 1 103 ? 8.564 -1.991 -24.134 1.00 61.19 103 SER A C 1
ATOM 856 O O . SER A 1 103 ? 9.295 -1.219 -23.510 1.00 61.19 103 SER A O 1
ATOM 858 N N . LYS A 1 104 ? 8.506 -2.000 -25.472 1.00 54.31 104 LYS A N 1
ATOM 859 C CA . LYS A 1 104 ? 9.079 -0.931 -26.296 1.00 54.31 104 LYS A CA 1
ATOM 860 C C . LYS A 1 104 ? 8.083 0.217 -26.313 1.00 54.31 104 LYS A C 1
ATOM 862 O O . LYS A 1 104 ? 7.074 0.147 -27.008 1.00 54.31 104 LYS A O 1
ATOM 867 N N . GLN A 1 105 ? 8.379 1.270 -25.569 1.00 56.47 105 GLN A N 1
ATOM 868 C CA . GLN A 1 105 ? 7.667 2.537 -25.676 1.00 56.47 105 GLN A CA 1
ATOM 869 C C . GLN A 1 105 ? 8.694 3.582 -26.110 1.00 56.47 105 GLN A C 1
ATOM 871 O O . GLN A 1 105 ? 9.721 3.735 -25.457 1.00 56.47 105 GLN A O 1
ATOM 876 N N . PHE A 1 106 ? 8.462 4.236 -27.253 1.00 55.53 106 PHE A N 1
ATOM 877 C CA . PHE A 1 106 ? 9.320 5.317 -27.767 1.00 55.53 106 PHE A CA 1
ATOM 878 C C . PHE A 1 106 ? 10.830 4.983 -27.788 1.00 55.53 106 PHE A C 1
ATOM 880 O O . PHE A 1 106 ? 11.650 5.740 -27.282 1.00 55.53 106 PHE A O 1
ATOM 887 N N . CYS A 1 107 ? 11.203 3.827 -28.354 1.00 52.03 107 CYS A N 1
ATOM 888 C CA . CYS A 1 107 ? 12.594 3.345 -28.457 1.00 52.03 107 CYS A CA 1
ATOM 889 C C . CYS A 1 107 ? 13.326 3.047 -27.131 1.00 52.03 107 CYS A C 1
ATOM 891 O O . CYS A 1 107 ? 14.499 2.680 -27.173 1.00 52.03 107 CYS A O 1
ATOM 893 N N . MET A 1 108 ? 12.651 3.096 -25.979 1.00 54.12 108 MET A N 1
ATOM 894 C CA . MET A 1 108 ? 13.214 2.684 -24.690 1.00 54.12 108 MET A CA 1
ATOM 895 C C . MET A 1 108 ? 12.583 1.374 -24.207 1.00 54.12 108 MET A C 1
ATOM 897 O O . MET A 1 108 ? 11.362 1.202 -24.231 1.00 54.12 108 MET A O 1
ATOM 901 N N . SER A 1 109 ? 13.423 0.437 -23.760 1.00 60.25 109 SER A N 1
ATOM 902 C CA . SER A 1 109 ? 12.980 -0.774 -23.067 1.00 60.25 109 SER A CA 1
ATOM 903 C C . SER A 1 109 ? 12.573 -0.404 -21.646 1.00 60.25 109 SER A C 1
ATOM 905 O O . SER A 1 109 ? 13.427 -0.235 -20.780 1.00 60.25 109 SER A O 1
ATOM 907 N N . VAL A 1 110 ? 11.270 -0.275 -21.399 1.00 70.06 110 VAL A N 1
ATOM 908 C CA . VAL A 1 110 ? 10.749 -0.006 -20.055 1.00 70.06 110 VAL A CA 1
ATOM 909 C C . VAL A 1 110 ? 10.432 -1.341 -19.392 1.00 70.06 110 VAL A C 1
ATOM 911 O O . VAL A 1 110 ? 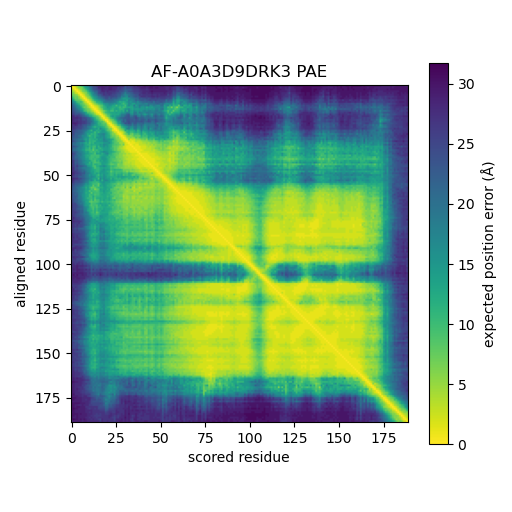9.562 -2.082 -19.865 1.00 70.06 110 VAL A O 1
ATOM 914 N N . HIS A 1 111 ? 11.154 -1.659 -18.316 1.00 85.25 111 HIS A N 1
ATOM 915 C CA . HIS A 1 111 ? 10.860 -2.793 -17.442 1.00 85.25 111 HIS A CA 1
ATOM 916 C C . HIS A 1 111 ? 9.969 -2.344 -16.283 1.00 85.25 111 HIS A C 1
ATOM 918 O O . HIS A 1 111 ? 10.090 -1.221 -15.789 1.00 85.25 111 HIS A O 1
ATOM 924 N N . PHE A 1 112 ? 9.052 -3.221 -15.883 1.00 92.19 112 PHE A N 1
ATOM 925 C CA . PHE A 1 112 ? 8.216 -3.044 -14.701 1.00 92.19 112 PHE A CA 1
ATOM 926 C C . PHE A 1 112 ? 8.559 -4.150 -13.716 1.00 92.19 112 PHE A C 1
ATOM 928 O O . PHE A 1 112 ? 8.463 -5.322 -14.065 1.00 92.19 112 PHE A O 1
ATOM 935 N N . GLU A 1 113 ? 8.922 -3.795 -12.497 1.00 94.44 113 GLU A N 1
ATOM 936 C CA . GLU A 1 113 ? 9.277 -4.745 -11.453 1.00 94.44 113 GLU A CA 1
ATOM 937 C C . GLU A 1 113 ? 8.553 -4.379 -10.168 1.00 94.44 113 GLU A C 1
ATOM 939 O O . GLU A 1 113 ? 8.435 -3.203 -9.830 1.00 94.44 113 GLU A O 1
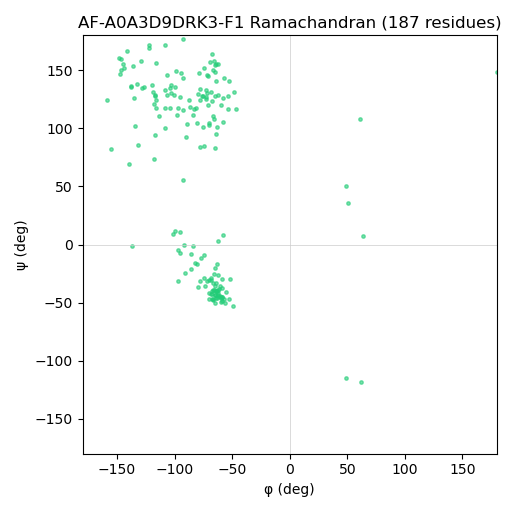ATOM 944 N N . ARG A 1 114 ? 8.035 -5.379 -9.456 1.00 95.12 114 ARG A N 1
ATOM 945 C CA . ARG A 1 114 ? 7.413 -5.164 -8.152 1.00 95.12 114 ARG A CA 1
ATOM 946 C C . ARG A 1 114 ? 7.619 -6.335 -7.216 1.00 95.12 114 ARG A C 1
ATOM 948 O O . ARG A 1 114 ? 7.605 -7.485 -7.646 1.00 95.12 114 ARG A O 1
ATOM 955 N N . PHE A 1 115 ? 7.668 -6.047 -5.928 1.00 95.94 115 PHE A N 1
ATOM 956 C CA . PHE A 1 115 ? 7.641 -7.056 -4.878 1.00 95.94 115 PHE A CA 1
ATOM 957 C C . PHE A 1 115 ? 6.960 -6.521 -3.622 1.00 95.94 115 PHE A C 1
ATOM 959 O O . PHE A 1 115 ? 6.820 -5.314 -3.442 1.00 95.94 115 PHE A O 1
ATOM 966 N N . CYS A 1 116 ? 6.518 -7.429 -2.762 1.00 95.44 116 CYS A N 1
ATOM 967 C CA . CYS A 1 116 ? 6.002 -7.124 -1.436 1.00 95.44 116 CYS A CA 1
ATOM 968 C C . CYS A 1 116 ? 7.028 -7.538 -0.381 1.00 95.44 116 CYS A C 1
ATOM 970 O O . CYS A 1 116 ? 7.708 -8.554 -0.543 1.00 95.44 116 CYS A O 1
ATOM 972 N N . MET A 1 117 ? 7.110 -6.790 0.716 1.00 93.62 117 MET A N 1
ATOM 973 C CA . MET A 1 117 ? 7.902 -7.216 1.866 1.00 93.62 117 MET A CA 1
ATOM 974 C C . MET A 1 117 ? 7.288 -8.462 2.508 1.00 93.62 117 MET A C 1
ATOM 976 O O . MET A 1 117 ? 6.075 -8.683 2.467 1.00 93.62 117 MET A O 1
ATOM 980 N N . ILE A 1 118 ? 8.138 -9.294 3.112 1.00 90.88 118 ILE A N 1
ATOM 981 C CA . ILE A 1 118 ? 7.674 -10.440 3.901 1.00 90.88 118 ILE A CA 1
ATOM 982 C C . ILE A 1 118 ? 7.039 -10.009 5.228 1.00 90.88 118 ILE A C 1
ATOM 984 O O . ILE A 1 118 ? 6.117 -10.680 5.700 1.00 90.88 118 ILE A O 1
ATOM 988 N N . GLU A 1 119 ? 7.522 -8.896 5.785 1.00 88.69 119 GLU A N 1
ATOM 989 C CA . GLU A 1 119 ? 7.031 -8.264 7.005 1.00 88.69 119 GLU A CA 1
ATOM 990 C C . GLU A 1 119 ? 5.684 -7.581 6.762 1.00 88.69 119 GLU A C 1
ATOM 992 O O . GLU A 1 119 ? 5.502 -6.840 5.789 1.00 88.69 119 GLU A O 1
ATOM 997 N N . HIS A 1 120 ? 4.736 -7.812 7.665 1.00 87.19 120 HIS A N 1
ATOM 998 C CA . HIS A 1 120 ? 3.440 -7.151 7.634 1.00 87.19 120 HIS A CA 1
ATOM 999 C C . HIS A 1 120 ? 3.419 -5.996 8.631 1.00 87.19 120 HIS A C 1
ATOM 1001 O O . HIS A 1 120 ? 3.832 -6.137 9.776 1.00 87.19 120 HIS A O 1
ATOM 1007 N N . PHE A 1 121 ? 2.881 -4.867 8.186 1.00 79.62 121 PHE A N 1
ATOM 1008 C CA . PHE A 1 121 ? 2.622 -3.701 9.020 1.00 79.62 121 PHE A CA 1
ATOM 1009 C C . PHE A 1 121 ? 1.479 -3.962 10.001 1.00 79.62 121 PHE A C 1
ATOM 1011 O O . PHE A 1 121 ? 1.564 -3.638 11.180 1.00 79.62 121 PHE A O 1
ATOM 1018 N N . TYR A 1 122 ? 0.389 -4.531 9.485 1.00 76.50 122 TYR A N 1
ATOM 1019 C CA . TYR A 1 122 ? -0.802 -4.867 10.251 1.00 76.50 122 TYR A CA 1
ATOM 1020 C C . TYR A 1 122 ? -1.606 -5.933 9.503 1.00 76.50 122 TYR A C 1
ATOM 1022 O O . TYR A 1 122 ? -1.973 -5.727 8.346 1.00 76.50 122 TYR A O 1
ATOM 1030 N N . ASN A 1 123 ? -1.894 -7.065 10.146 1.00 83.75 123 ASN A N 1
ATOM 1031 C CA . ASN A 1 123 ? -2.556 -8.220 9.529 1.00 83.75 123 ASN A CA 1
ATOM 1032 C C . ASN A 1 123 ? -1.901 -8.620 8.191 1.00 83.75 123 ASN A C 1
ATOM 1034 O O . ASN A 1 123 ? -0.747 -9.036 8.172 1.00 83.75 123 ASN A O 1
ATOM 1038 N N . SER A 1 124 ? -2.621 -8.495 7.075 1.00 89.38 124 SER A N 1
ATOM 1039 C CA . SER A 1 124 ? -2.150 -8.802 5.721 1.00 89.38 124 SER A CA 1
ATOM 1040 C C . SER A 1 124 ? -1.545 -7.601 4.984 1.00 89.38 124 SER A C 1
ATOM 1042 O O . SER A 1 124 ? -1.120 -7.741 3.837 1.00 89.38 124 SER A O 1
ATOM 1044 N N . TRP A 1 125 ? -1.499 -6.419 5.603 1.00 91.12 125 TRP A N 1
ATOM 1045 C CA . TRP A 1 125 ? -0.977 -5.206 4.979 1.00 91.12 125 TRP A CA 1
ATOM 1046 C C . TRP A 1 125 ? 0.547 -5.175 5.004 1.00 91.12 125 TRP A C 1
ATOM 1048 O O . TRP A 1 125 ? 1.164 -5.317 6.057 1.00 91.12 125 TRP A O 1
ATOM 1058 N N . THR A 1 126 ? 1.168 -4.921 3.857 1.00 93.38 126 THR A N 1
ATOM 1059 C CA . THR A 1 126 ? 2.624 -4.814 3.707 1.00 93.38 126 THR A CA 1
ATOM 1060 C C . THR A 1 126 ? 3.017 -3.706 2.732 1.00 93.38 126 THR A C 1
ATOM 1062 O O . THR A 1 126 ? 2.187 -3.184 1.990 1.00 93.38 126 THR A O 1
ATOM 1065 N N . SER A 1 127 ? 4.295 -3.336 2.725 1.00 94.31 127 SER A N 1
ATOM 1066 C CA . SER A 1 127 ? 4.858 -2.460 1.699 1.00 94.31 127 SER A CA 1
ATOM 1067 C C . SER A 1 127 ? 5.053 -3.229 0.400 1.00 94.31 127 SER A C 1
ATOM 1069 O O . SER A 1 127 ? 5.726 -4.259 0.366 1.00 94.31 127 SER A O 1
ATOM 1071 N N . GLN A 1 128 ? 4.521 -2.686 -0.686 1.00 95.81 128 GLN A N 1
ATOM 1072 C CA . GLN A 1 128 ? 4.878 -3.060 -2.041 1.00 95.81 128 GLN A CA 1
ATOM 1073 C C . GLN A 1 128 ? 5.840 -2.028 -2.617 1.00 95.81 128 GLN A C 1
ATOM 1075 O O . GLN A 1 128 ? 5.548 -0.834 -2.606 1.00 95.81 128 GLN A O 1
ATOM 1080 N N . TYR A 1 129 ? 6.959 -2.501 -3.146 1.00 95.75 129 TYR A N 1
ATOM 1081 C CA . TYR A 1 129 ? 7.966 -1.711 -3.840 1.00 95.75 129 TYR A CA 1
ATOM 1082 C C . TYR A 1 129 ? 7.827 -1.940 -5.336 1.00 95.75 129 TYR A C 1
ATOM 1084 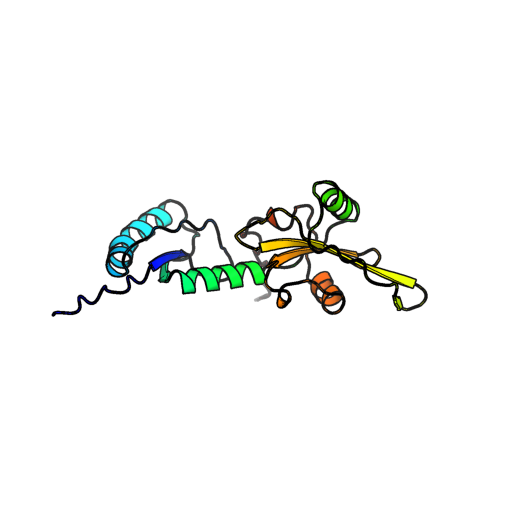O O . TYR A 1 129 ? 7.658 -3.081 -5.771 1.00 95.75 129 TYR A O 1
ATOM 1092 N N . VAL A 1 130 ? 7.867 -0.862 -6.122 1.00 96.06 130 VAL A N 1
ATOM 1093 C CA . VAL A 1 130 ? 7.663 -0.913 -7.572 1.00 96.06 130 VAL A CA 1
ATOM 1094 C C . VAL A 1 130 ? 8.647 -0.017 -8.308 1.00 96.06 130 VAL A C 1
ATOM 1096 O O . VAL A 1 130 ? 8.841 1.143 -7.944 1.00 96.06 130 VAL A O 1
ATOM 1099 N N . GLN A 1 131 ? 9.193 -0.543 -9.398 1.00 94.56 131 GLN A N 1
ATOM 1100 C CA . GLN A 1 131 ? 10.020 0.158 -10.364 1.00 94.56 131 GLN A CA 1
ATOM 1101 C C . GLN A 1 131 ? 9.364 0.125 -11.752 1.00 94.56 131 GLN A C 1
ATOM 1103 O O . GLN A 1 131 ? 8.895 -0.918 -12.206 1.00 94.56 131 GLN A O 1
ATOM 1108 N N . LYS A 1 132 ? 9.382 1.260 -12.462 1.00 92.81 132 LYS A N 1
ATOM 1109 C CA . LYS A 1 132 ? 9.065 1.350 -13.898 1.00 92.81 132 LYS A CA 1
ATOM 1110 C C . LYS A 1 132 ? 10.108 2.222 -14.600 1.00 92.81 132 L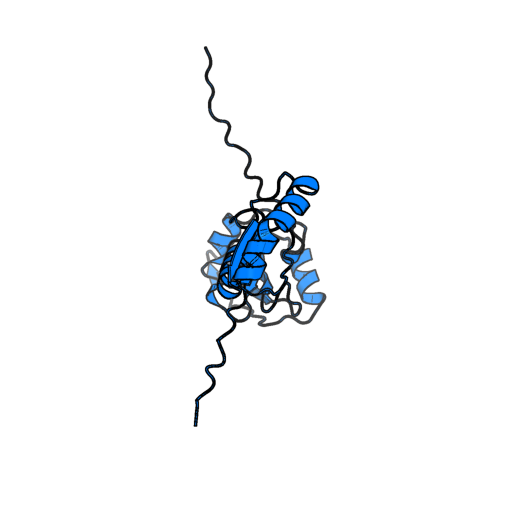YS A C 1
ATOM 1112 O O . LYS A 1 132 ? 10.061 3.453 -14.512 1.00 92.81 132 LYS A O 1
ATOM 1117 N N . GLY A 1 133 ? 11.062 1.597 -15.290 1.00 89.31 133 GLY A N 1
ATOM 1118 C CA . GLY A 1 133 ? 12.238 2.290 -15.830 1.00 89.31 133 GLY A CA 1
ATOM 1119 C C . GLY A 1 133 ? 13.092 2.901 -14.710 1.00 89.31 133 GLY A C 1
ATOM 1120 O O . GLY A 1 133 ? 13.568 2.179 -13.839 1.00 89.31 133 GLY A O 1
ATOM 1121 N N . TYR A 1 134 ? 13.256 4.227 -14.704 1.00 89.94 134 TYR A N 1
ATOM 1122 C CA . TYR A 1 134 ? 14.014 4.971 -13.677 1.00 89.94 134 TYR A CA 1
ATOM 1123 C C . TYR A 1 134 ? 13.146 5.542 -12.545 1.00 89.94 134 TYR A C 1
ATOM 1125 O O . TYR A 1 134 ? 13.604 6.376 -11.767 1.00 89.94 134 TYR A O 1
ATOM 1133 N N . ARG A 1 135 ? 11.871 5.148 -12.472 1.00 93.19 135 ARG A N 1
ATOM 1134 C CA . ARG A 1 135 ? 10.918 5.646 -11.475 1.00 93.19 135 ARG A CA 1
ATOM 1135 C C . ARG A 1 135 ? 10.643 4.570 -10.438 1.00 93.19 135 ARG A C 1
ATOM 1137 O O . ARG A 1 135 ? 10.270 3.459 -10.813 1.00 93.19 135 ARG A O 1
ATOM 1144 N N . PHE A 1 136 ? 10.780 4.927 -9.165 1.00 94.62 136 PHE A N 1
ATOM 1145 C CA . PHE A 1 136 ? 10.644 4.016 -8.032 1.00 94.62 136 PHE A CA 1
ATOM 1146 C C . PHE A 1 136 ? 9.635 4.565 -7.026 1.00 94.62 136 PHE A C 1
ATOM 1148 O O . PHE A 1 136 ? 9.645 5.755 -6.704 1.00 94.62 136 PHE A O 1
ATOM 1155 N N . MET A 1 137 ? 8.755 3.705 -6.524 1.00 95.81 137 MET A N 1
ATOM 1156 C CA . MET A 1 137 ? 7.838 4.065 -5.447 1.00 95.81 137 MET A CA 1
ATOM 1157 C C . MET A 1 137 ? 7.552 2.885 -4.527 1.00 95.81 137 MET A C 1
ATOM 1159 O O . MET A 1 137 ? 7.700 1.728 -4.924 1.00 95.81 137 MET A O 1
ATOM 1163 N N . CYS A 1 138 ? 7.098 3.183 -3.315 1.00 94.94 138 CYS A N 1
ATOM 1164 C CA . CYS A 1 138 ? 6.474 2.207 -2.436 1.00 94.94 138 CYS A CA 1
ATOM 1165 C C . CYS A 1 138 ? 5.010 2.571 -2.175 1.00 94.94 138 CYS A C 1
ATOM 1167 O O . CYS A 1 138 ? 4.613 3.731 -2.281 1.00 94.94 138 CYS A O 1
ATOM 1169 N N . LYS A 1 139 ? 4.190 1.582 -1.824 1.00 94.31 139 LYS A N 1
ATOM 1170 C CA . LYS A 1 139 ? 2.819 1.787 -1.348 1.00 94.31 139 LYS A CA 1
ATOM 1171 C C . LYS A 1 139 ? 2.455 0.702 -0.342 1.00 94.31 139 LYS A C 1
ATOM 1173 O O . LYS A 1 139 ? 2.901 -0.433 -0.480 1.00 94.31 139 LYS A O 1
ATOM 1178 N N . LEU A 1 140 ? 1.631 1.031 0.648 1.00 94.06 140 LEU A N 1
ATOM 1179 C CA . LEU A 1 140 ? 1.032 0.022 1.517 1.00 94.06 140 LEU A CA 1
ATOM 1180 C C . LEU A 1 140 ? -0.111 -0.691 0.777 1.00 94.06 140 LEU A C 1
ATOM 1182 O O . LEU A 1 140 ? -0.997 -0.038 0.226 1.00 94.06 140 LEU A O 1
ATOM 1186 N N . VAL A 1 141 ? -0.083 -2.020 0.753 1.00 94.25 141 VAL A N 1
ATOM 1187 C CA . VAL A 1 141 ? -1.067 -2.859 0.059 1.00 94.25 141 VAL A CA 1
ATOM 1188 C C . VAL A 1 141 ? -1.471 -4.029 0.941 1.00 94.25 141 VAL A C 1
ATOM 1190 O O . VAL A 1 141 ? -0.687 -4.488 1.770 1.00 94.25 141 VAL A O 1
ATOM 1193 N N . ASP A 1 142 ? -2.672 -4.544 0.737 1.00 94.06 142 ASP A N 1
ATOM 1194 C CA . ASP A 1 142 ? -3.123 -5.783 1.355 1.00 94.06 142 ASP A CA 1
ATOM 1195 C C . ASP A 1 142 ? -2.681 -6.961 0.480 1.00 94.06 142 ASP A C 1
ATOM 1197 O O . ASP A 1 142 ? -3.070 -7.070 -0.684 1.00 94.06 142 ASP A O 1
ATOM 1201 N N . VAL A 1 143 ? -1.853 -7.861 1.015 1.00 93.44 143 VAL A N 1
ATOM 1202 C CA . VAL A 1 143 ? -1.327 -9.016 0.265 1.00 93.44 143 VAL A CA 1
ATOM 1203 C C . VAL A 1 143 ? -2.443 -9.960 -0.196 1.00 93.44 143 VAL A C 1
ATOM 1205 O O . VAL A 1 143 ? -2.291 -10.649 -1.206 1.00 93.44 143 VAL A O 1
ATOM 1208 N N . THR A 1 144 ? -3.576 -9.980 0.507 1.00 91.81 144 THR A N 1
ATOM 1209 C CA . THR A 1 144 ? -4.721 -10.835 0.164 1.00 91.81 144 THR A CA 1
ATOM 1210 C C . THR A 1 144 ? -5.648 -10.201 -0.874 1.00 91.81 144 THR A C 1
ATOM 1212 O O . THR A 1 144 ? -6.344 -10.918 -1.591 1.00 91.81 144 THR A O 1
ATOM 1215 N N . ASP A 1 145 ? -5.605 -8.874 -1.024 1.00 92.62 145 ASP A N 1
ATOM 1216 C CA . ASP A 1 145 ? -6.489 -8.105 -1.898 1.00 92.62 145 ASP A CA 1
ATOM 1217 C C . ASP A 1 145 ? -5.693 -7.397 -3.004 1.00 92.62 145 ASP A C 1
ATOM 1219 O O . ASP A 1 145 ? -5.197 -6.274 -2.860 1.00 92.62 145 ASP A O 1
ATOM 1223 N N . LYS A 1 146 ? -5.601 -8.063 -4.161 1.00 91.31 146 LYS A N 1
ATOM 1224 C CA . LYS A 1 146 ? -4.862 -7.568 -5.334 1.00 91.31 146 LYS A CA 1
ATOM 1225 C C . LYS A 1 146 ? -5.423 -6.266 -5.909 1.00 91.31 146 LYS A C 1
ATOM 1227 O O . LYS A 1 146 ? -4.703 -5.607 -6.657 1.00 91.31 146 LYS A O 1
ATOM 1232 N N . ALA A 1 147 ? -6.658 -5.873 -5.584 1.00 92.38 147 ALA A N 1
ATOM 1233 C CA . ALA A 1 147 ? -7.201 -4.589 -6.027 1.00 92.38 147 ALA A CA 1
ATOM 1234 C C . ALA A 1 147 ? -6.452 -3.406 -5.392 1.00 92.38 147 ALA A C 1
ATOM 1236 O O . ALA A 1 147 ? -6.377 -2.329 -5.979 1.00 92.38 147 ALA A O 1
ATOM 1237 N N . THR A 1 148 ? -5.834 -3.619 -4.225 1.00 92.38 148 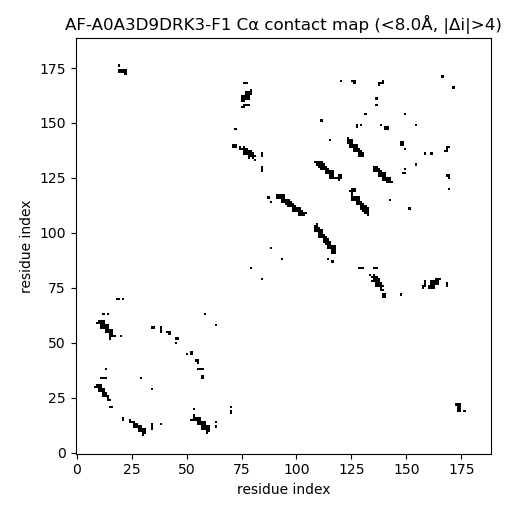THR A N 1
ATOM 1238 C CA . THR A 1 148 ? -5.017 -2.600 -3.550 1.00 92.38 148 THR A CA 1
ATOM 1239 C C . THR A 1 148 ? -3.626 -2.434 -4.173 1.00 92.38 148 THR A C 1
ATOM 1241 O O . THR A 1 148 ? -2.926 -1.464 -3.868 1.00 92.38 148 THR A O 1
ATOM 1244 N N . TRP A 1 149 ? -3.213 -3.351 -5.058 1.00 95.56 149 TRP A N 1
ATOM 1245 C CA . TRP A 1 149 ? -1.844 -3.422 -5.560 1.00 95.56 149 TRP A CA 1
ATOM 1246 C C . TRP A 1 149 ? -1.561 -2.383 -6.642 1.00 95.56 149 TRP A C 1
ATOM 1248 O O . TRP A 1 149 ? -2.386 -2.040 -7.494 1.00 95.56 149 TRP A O 1
ATOM 1258 N N . VAL A 1 150 ? -0.315 -1.938 -6.659 1.00 95.25 150 VAL A N 1
ATOM 1259 C CA . VAL A 1 150 ? 0.261 -1.221 -7.783 1.00 95.25 150 VAL A CA 1
ATOM 1260 C C . VAL A 1 150 ? 0.503 -2.208 -8.924 1.00 95.25 150 VAL A C 1
ATOM 1262 O O . VAL A 1 150 ? 1.162 -3.244 -8.793 1.00 95.25 150 VAL A O 1
ATOM 1265 N N . THR A 1 151 ? -0.026 -1.853 -10.081 1.00 94.19 151 THR A N 1
ATOM 1266 C CA . THR A 1 151 ? 0.080 -2.587 -11.334 1.00 94.19 151 THR A CA 1
ATOM 1267 C C . THR A 1 151 ? 0.710 -1.694 -12.394 1.00 94.19 151 THR A C 1
ATOM 1269 O O . THR A 1 151 ? 0.835 -0.482 -12.231 1.00 94.19 151 THR A O 1
ATOM 1272 N N . GLN A 1 152 ? 1.084 -2.280 -13.528 1.00 91.25 152 GLN A N 1
ATOM 1273 C CA . GLN A 1 152 ? 1.632 -1.516 -14.646 1.00 91.25 152 GLN A CA 1
ATOM 1274 C C . GLN A 1 152 ? 0.666 -0.432 -15.163 1.00 91.25 152 GLN A C 1
ATOM 1276 O O . GLN A 1 152 ? 1.133 0.606 -15.637 1.00 91.25 152 GLN A O 1
ATOM 1281 N N . ASN A 1 153 ? -0.647 -0.663 -15.034 1.00 91.56 153 ASN A N 1
ATOM 1282 C CA . ASN A 1 153 ? -1.706 0.211 -15.541 1.00 91.56 153 ASN A CA 1
ATOM 1283 C C . ASN A 1 153 ? -1.962 1.426 -14.641 1.00 91.56 153 ASN A C 1
ATOM 1285 O O . ASN A 1 153 ? -2.229 2.503 -15.155 1.00 91.56 153 ASN A O 1
ATOM 1289 N N . ASN A 1 154 ? -1.860 1.268 -13.316 1.00 93.94 154 ASN A N 1
ATOM 1290 C CA . ASN A 1 154 ? -2.087 2.364 -12.363 1.00 93.94 154 ASN A CA 1
ATOM 1291 C C . ASN A 1 154 ? -0.786 3.049 -11.901 1.00 93.94 154 ASN A C 1
ATOM 1293 O O . ASN A 1 154 ? -0.841 4.040 -11.176 1.00 93.94 154 ASN A O 1
ATOM 1297 N N . PHE A 1 155 ? 0.384 2.546 -12.320 1.00 93.69 155 PHE A N 1
ATOM 1298 C CA . PHE A 1 155 ? 1.679 3.063 -11.876 1.00 93.69 155 PHE A CA 1
ATOM 1299 C C . PHE A 1 155 ? 1.837 4.562 -12.138 1.00 93.69 155 PHE A C 1
ATOM 1301 O O . PHE A 1 155 ? 2.231 5.293 -11.238 1.00 93.69 155 PHE A O 1
ATOM 1308 N N . ASP A 1 156 ? 1.567 5.021 -13.364 1.00 93.56 156 ASP A N 1
ATOM 1309 C CA . ASP A 1 156 ? 1.870 6.401 -13.763 1.00 93.56 156 ASP A CA 1
ATOM 1310 C C . ASP A 1 156 ? 1.010 7.421 -13.003 1.00 93.56 156 ASP A C 1
ATOM 1312 O O . ASP A 1 156 ? 1.523 8.450 -12.566 1.00 93.56 156 ASP A O 1
ATOM 1316 N N . GLU A 1 157 ? -0.265 7.098 -12.782 1.00 94.25 157 GLU A N 1
ATOM 1317 C CA . GLU A 1 157 ? -1.198 7.906 -11.993 1.00 94.25 157 GLU A CA 1
ATOM 1318 C C . GLU A 1 157 ? -0.765 7.985 -10.522 1.00 94.25 157 GLU A C 1
ATOM 1320 O O . GLU A 1 157 ? -0.611 9.075 -9.967 1.00 94.25 157 GLU A O 1
ATOM 1325 N N . LEU A 1 158 ? -0.485 6.832 -9.905 1.00 93.94 158 LEU A N 1
ATOM 1326 C CA . LEU A 1 158 ? -0.048 6.768 -8.510 1.00 93.94 158 LEU A CA 1
ATOM 1327 C C . LEU A 1 158 ? 1.300 7.466 -8.306 1.00 93.94 158 LEU A C 1
ATOM 1329 O O . LEU A 1 158 ? 1.480 8.180 -7.322 1.00 93.94 158 LEU A O 1
ATOM 1333 N N . TYR A 1 159 ? 2.232 7.309 -9.247 1.00 93.12 159 TYR A N 1
ATOM 1334 C CA . TYR A 1 159 ? 3.539 7.955 -9.191 1.00 93.12 159 TYR A CA 1
ATOM 1335 C C . TYR A 1 159 ? 3.424 9.479 -9.313 1.00 93.12 159 TYR A C 1
ATOM 1337 O O . TYR A 1 159 ? 4.129 10.212 -8.615 1.00 93.12 159 TYR A O 1
ATOM 1345 N N . ALA A 1 160 ? 2.534 9.983 -10.174 1.00 91.19 160 ALA A N 1
ATOM 1346 C CA . ALA A 1 160 ? 2.292 11.416 -10.320 1.00 91.19 160 ALA A CA 1
ATOM 1347 C C . ALA A 1 160 ? 1.766 12.044 -9.017 1.00 91.19 160 ALA A C 1
ATOM 1349 O O . ALA A 1 160 ? 2.228 13.123 -8.647 1.00 91.19 160 ALA A O 1
ATOM 1350 N N . ALA A 1 161 ? 0.887 11.341 -8.296 1.00 89.62 161 ALA A N 1
ATOM 1351 C CA . ALA A 1 161 ? 0.321 11.780 -7.018 1.00 89.62 161 ALA A CA 1
ATOM 1352 C C . ALA A 1 161 ? 1.242 11.557 -5.799 1.00 89.62 161 ALA A C 1
ATOM 1354 O O . ALA A 1 161 ? 1.015 12.146 -4.741 1.00 89.62 161 ALA A O 1
ATOM 1355 N N . ALA A 1 162 ? 2.265 10.708 -5.924 1.00 88.94 162 ALA A N 1
ATOM 1356 C CA . ALA A 1 162 ? 3.136 10.326 -4.818 1.00 88.94 162 ALA A CA 1
ATOM 1357 C C . ALA A 1 162 ? 4.100 11.460 -4.401 1.00 88.94 162 ALA A C 1
ATOM 1359 O O . ALA A 1 162 ? 4.869 11.947 -5.241 1.00 88.94 162 ALA A O 1
ATOM 1360 N N . PRO A 1 163 ? 4.131 11.867 -3.116 1.00 87.00 163 PRO A N 1
ATOM 1361 C CA . PRO A 1 163 ? 5.167 12.756 -2.604 1.00 87.00 163 PRO A CA 1
ATOM 1362 C C . PRO A 1 163 ? 6.533 12.055 -2.553 1.00 87.00 163 PRO A C 1
ATOM 1364 O O . PRO A 1 163 ? 6.624 10.830 -2.473 1.00 87.00 163 PRO A O 1
ATOM 1367 N N . LEU A 1 164 ? 7.611 12.841 -2.567 1.00 79.88 164 LEU A N 1
ATOM 1368 C CA . LEU A 1 164 ? 8.959 12.341 -2.285 1.00 79.88 164 LEU A CA 1
ATOM 1369 C C . LEU A 1 164 ? 9.064 11.932 -0.811 1.00 79.88 164 LEU A C 1
ATOM 1371 O O . LEU A 1 164 ? 8.675 12.692 0.076 1.00 79.88 164 LEU A O 1
ATOM 1375 N N . SER A 1 165 ? 9.594 10.739 -0.552 1.00 74.00 165 SER A N 1
ATOM 1376 C CA . SER A 1 165 ? 9.804 10.219 0.797 1.00 74.00 165 SER A CA 1
ATOM 1377 C C . SER A 1 165 ? 11.152 9.524 0.897 1.00 74.00 165 SER A C 1
ATOM 1379 O O . SER A 1 165 ? 11.499 8.706 0.052 1.00 74.00 165 SER A O 1
ATOM 1381 N N . PHE A 1 166 ? 11.872 9.801 1.979 1.00 61.22 166 PHE A N 1
ATOM 1382 C CA . PHE A 1 166 ? 13.094 9.077 2.345 1.00 61.22 166 PHE A CA 1
ATOM 1383 C C . PHE A 1 166 ? 12.825 7.943 3.348 1.00 61.22 166 PHE A C 1
ATOM 1385 O O . PHE A 1 166 ? 13.713 7.159 3.664 1.00 61.22 166 PHE A O 1
ATOM 1392 N N . TRP A 1 167 ? 11.594 7.847 3.860 1.00 62.12 167 TRP A N 1
ATOM 1393 C CA . TRP A 1 167 ? 11.201 6.854 4.858 1.00 62.12 167 TRP A CA 1
ATOM 1394 C C . TRP A 1 167 ? 10.495 5.661 4.205 1.00 62.12 167 TRP A C 1
ATOM 1396 O O . TRP A 1 167 ? 9.778 5.854 3.218 1.00 62.12 167 TRP A O 1
ATOM 1406 N N . PRO A 1 168 ? 10.614 4.444 4.775 1.00 60.62 168 PRO A N 1
ATOM 1407 C CA . PRO A 1 168 ? 9.767 3.320 4.388 1.00 60.62 168 PRO A CA 1
ATOM 1408 C C . PRO A 1 168 ? 8.286 3.708 4.473 1.00 60.62 168 PRO A C 1
ATOM 1410 O O . PRO A 1 168 ? 7.880 4.360 5.437 1.00 60.62 168 PRO A O 1
ATOM 1413 N N . CYS A 1 169 ? 7.459 3.256 3.524 1.00 61.12 169 CYS A N 1
ATOM 1414 C CA . CYS A 1 169 ? 6.016 3.541 3.509 1.00 61.12 169 CYS A CA 1
ATOM 1415 C C . CYS A 1 169 ? 5.308 3.196 4.838 1.00 61.12 169 CYS A C 1
ATOM 1417 O O . CYS A 1 169 ? 4.338 3.845 5.232 1.00 61.12 169 CYS A O 1
ATOM 1419 N N . GLN A 1 170 ? 5.818 2.195 5.557 1.00 58.16 170 GLN A N 1
ATOM 1420 C CA . GLN A 1 170 ? 5.332 1.768 6.872 1.00 58.16 170 GLN A CA 1
ATOM 1421 C C . GLN A 1 170 ? 5.716 2.716 8.017 1.00 58.16 170 GL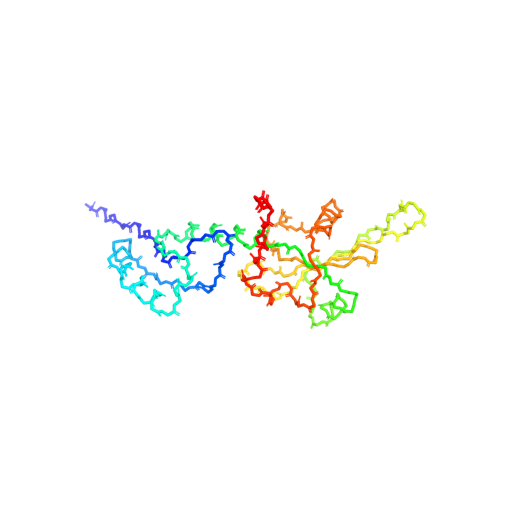N A C 1
ATOM 1423 O O . GLN A 1 170 ? 4.981 2.821 8.994 1.00 58.16 170 GLN A O 1
ATOM 1428 N N . ALA A 1 171 ? 6.835 3.431 7.897 1.00 55.16 171 ALA A N 1
ATOM 1429 C CA . ALA A 1 171 ? 7.383 4.282 8.951 1.00 55.16 171 ALA A CA 1
ATOM 1430 C C . ALA A 1 171 ? 6.783 5.695 8.964 1.00 55.16 171 ALA A C 1
ATOM 1432 O O . ALA A 1 171 ? 7.039 6.467 9.888 1.00 55.16 171 ALA A O 1
ATOM 1433 N N . ARG A 1 172 ? 5.981 6.068 7.954 1.00 55.22 172 ARG A N 1
ATOM 1434 C CA . ARG A 1 172 ? 5.365 7.394 7.937 1.00 55.22 172 ARG A CA 1
ATOM 1435 C C . ARG A 1 172 ? 4.337 7.480 9.075 1.00 55.22 172 ARG A C 1
ATOM 1437 O O . ARG A 1 172 ? 3.401 6.676 9.102 1.00 55.22 172 ARG A O 1
ATOM 1444 N N . PRO A 1 173 ? 4.437 8.448 10.001 1.00 48.91 173 PRO A N 1
ATOM 1445 C CA . PRO A 1 173 ? 3.373 8.673 10.966 1.00 48.91 173 PRO A CA 1
ATOM 1446 C C . PRO A 1 173 ? 2.111 9.111 10.215 1.00 48.91 173 PRO A C 1
ATOM 1448 O O . PRO A 1 173 ? 2.176 9.902 9.273 1.00 48.91 173 PRO A O 1
ATOM 1451 N N . LEU A 1 174 ? 0.945 8.626 10.642 1.00 50.59 174 LEU A N 1
ATOM 1452 C CA . LEU A 1 174 ? -0.369 8.935 10.050 1.00 50.59 174 LEU A CA 1
ATOM 1453 C C . LEU A 1 174 ? -0.766 10.430 10.136 1.00 50.59 174 LEU A C 1
ATOM 1455 O O . LEU A 1 174 ? -1.837 10.807 9.682 1.00 50.59 174 LEU A O 1
ATOM 1459 N N . ASN A 1 175 ? 0.116 11.288 10.657 1.00 39.75 175 ASN A N 1
ATOM 1460 C CA . ASN A 1 175 ? -0.114 12.706 10.939 1.00 39.75 175 ASN A CA 1
ATOM 1461 C C . ASN A 1 175 ? 0.465 13.695 9.911 1.00 39.75 175 ASN A C 1
ATOM 1463 O O . ASN A 1 175 ? 0.475 14.895 10.178 1.00 39.75 175 ASN A O 1
ATOM 1467 N N . LEU A 1 176 ? 0.967 13.241 8.758 1.00 34.53 176 LEU A N 1
ATOM 1468 C CA . LEU A 1 176 ? 1.637 14.130 7.790 1.00 34.53 176 LEU A CA 1
ATOM 1469 C C . LEU A 1 176 ? 0.783 14.595 6.599 1.00 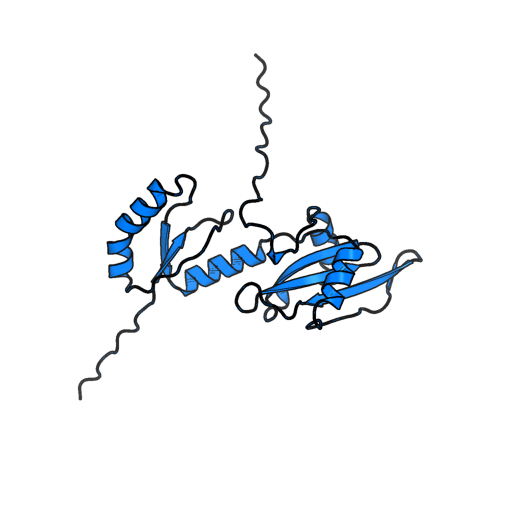34.53 176 LEU A C 1
ATOM 1471 O O . LEU A 1 176 ? 1.308 15.255 5.709 1.00 34.53 176 LEU A O 1
ATOM 1475 N N . LEU A 1 177 ? -0.534 14.377 6.615 1.00 36.88 177 LEU A N 1
ATOM 1476 C CA . LEU A 1 177 ? -1.461 15.106 5.738 1.00 36.88 177 LEU A CA 1
ATOM 1477 C C . LEU A 1 177 ? -2.010 16.357 6.445 1.00 36.88 177 LEU A C 1
ATOM 1479 O O . LEU A 1 177 ? -3.216 16.567 6.529 1.00 36.88 177 LEU A O 1
ATOM 1483 N N . LYS A 1 178 ? -1.120 17.241 6.917 1.00 34.06 178 LYS A N 1
ATOM 1484 C CA . LYS A 1 178 ? -1.467 18.667 7.014 1.00 34.06 178 LYS A CA 1
ATOM 1485 C C . LYS A 1 178 ? -1.437 19.214 5.589 1.00 34.06 178 LYS A C 1
ATOM 1487 O O . LYS A 1 178 ? -0.416 19.716 5.126 1.00 34.06 178 LYS A O 1
ATOM 1492 N N . ILE A 1 179 ? -2.548 19.054 4.872 1.00 32.84 179 ILE A N 1
ATOM 1493 C CA . ILE A 1 179 ? -2.820 19.853 3.678 1.00 32.84 179 ILE A CA 1
ATOM 1494 C C . ILE A 1 179 ? -2.694 21.309 4.132 1.00 32.84 179 ILE A C 1
ATOM 1496 O O . ILE A 1 179 ? -3.409 21.745 5.033 1.00 32.84 179 ILE A O 1
ATOM 1500 N N . GLN A 1 180 ? -1.719 22.023 3.572 1.00 29.62 180 GLN A N 1
ATOM 1501 C CA . GLN A 1 180 ? -1.544 23.458 3.779 1.00 29.62 180 GLN A CA 1
ATOM 1502 C C . GLN A 1 180 ? -2.903 24.145 3.571 1.00 29.62 180 GLN A C 1
ATOM 1504 O O . GLN A 1 180 ? -3.553 23.866 2.556 1.00 29.62 180 GLN A O 1
ATOM 1509 N N . PRO A 1 181 ? -3.368 25.021 4.480 1.00 30.77 181 PRO A N 1
ATOM 1510 C CA . PRO A 1 181 ? -4.566 25.789 4.205 1.00 30.77 181 PRO A CA 1
ATOM 1511 C C . PRO A 1 181 ? -4.307 26.612 2.941 1.00 30.77 181 PRO A C 1
ATOM 1513 O O . PRO A 1 181 ? -3.386 27.426 2.894 1.00 30.77 181 PRO A O 1
ATOM 1516 N N . ARG A 1 182 ? -5.117 26.402 1.898 1.00 31.20 182 ARG A N 1
ATOM 1517 C CA . ARG A 1 182 ? -5.260 27.380 0.816 1.00 31.20 182 ARG A CA 1
ATOM 1518 C C . ARG A 1 182 ? -5.896 28.633 1.419 1.00 31.20 182 ARG A C 1
ATOM 1520 O O . ARG A 1 182 ? -7.105 28.824 1.338 1.00 31.20 182 ARG A O 1
ATOM 1527 N N . SER A 1 183 ? -5.093 29.491 2.037 1.00 32.44 183 SER A N 1
ATOM 1528 C CA . SER A 1 183 ? -5.457 30.882 2.276 1.00 32.44 183 SER A CA 1
ATOM 1529 C C . SER A 1 183 ? -5.265 31.646 0.968 1.00 32.44 183 SER A C 1
ATOM 1531 O O . SER A 1 183 ? -4.242 32.266 0.697 1.00 32.44 183 SER A O 1
ATOM 1533 N N . SER A 1 184 ? -6.283 31.583 0.117 1.00 35.91 184 SER A N 1
ATOM 1534 C CA . SER A 1 184 ? -6.466 32.532 -0.978 1.00 35.91 184 SER A CA 1
ATOM 1535 C C . SER A 1 184 ? -7.778 33.264 -0.747 1.00 35.91 184 SER A C 1
ATOM 1537 O O . SER A 1 184 ? -8.768 33.005 -1.417 1.00 35.91 184 SER A O 1
ATOM 1539 N N . ILE A 1 185 ? -7.782 34.169 0.230 1.00 31.53 185 ILE A N 1
ATOM 1540 C CA . ILE A 1 185 ? -8.694 35.313 0.243 1.00 31.53 185 ILE A CA 1
ATOM 1541 C C . ILE A 1 185 ? -7.829 36.534 0.545 1.00 31.53 185 ILE A C 1
ATOM 1543 O O . ILE A 1 185 ? -7.653 36.945 1.687 1.00 31.53 185 ILE A O 1
ATOM 1547 N N . LEU A 1 186 ? -7.248 37.086 -0.519 1.00 32.12 186 LEU A N 1
ATOM 1548 C CA . LEU A 1 186 ? -6.901 38.496 -0.557 1.00 32.12 186 LEU A CA 1
ATOM 1549 C C . LEU A 1 186 ? -8.224 39.270 -0.518 1.00 32.12 186 LEU A C 1
ATOM 1551 O O . LEU A 1 186 ? -8.979 39.259 -1.488 1.00 32.12 186 LEU A O 1
ATOM 1555 N N . ARG A 1 187 ? -8.518 39.919 0.607 1.00 30.52 187 ARG A N 1
ATOM 1556 C CA . ARG A 1 187 ? -9.346 41.127 0.624 1.00 30.52 187 ARG A CA 1
ATOM 1557 C C . ARG A 1 187 ? -8.404 42.280 0.932 1.00 30.52 187 ARG A C 1
ATOM 1559 O O . ARG A 1 187 ? -8.011 42.458 2.079 1.00 30.52 187 ARG A O 1
ATOM 1566 N N . PHE A 1 188 ? -8.016 43.007 -0.108 1.00 30.70 188 PHE A N 1
ATOM 1567 C CA . PHE A 1 188 ? -7.562 44.381 0.041 1.00 30.70 188 PHE A CA 1
ATOM 1568 C C . PHE A 1 188 ? -8.820 45.253 0.117 1.00 30.70 188 PHE A C 1
ATOM 1570 O O . PHE A 1 188 ? -9.629 45.239 -0.813 1.00 30.70 188 PHE A O 1
ATOM 1577 N N . CYS A 1 189 ? -8.998 45.926 1.252 1.00 36.59 189 CYS A N 1
ATOM 1578 C CA . CYS A 1 189 ? -9.609 47.250 1.285 1.00 36.59 189 CYS A CA 1
ATOM 1579 C C . CYS A 1 189 ? -8.481 48.271 1.120 1.00 36.59 189 CYS A C 1
ATOM 1581 O O . CYS A 1 189 ? -7.368 47.972 1.617 1.00 36.59 189 CYS A O 1
#

Nearest PDB structures (foldseek):
  7z0u-assembly1_A  TM=3.465E-01  e=8.808E-01  Arabidopsis thaliana
  4hnt-assembly1_D  TM=5.521E-01  e=6.668E+00  Staphylococcus aureus
  5vyz-assembly1_C  TM=3.504E-01  e=4.713E+00  Lactococcus lactis
  5vz0-assembly1_D  TM=3.747E-01  e=7.065E+00  Lactococcus lactis

Organism: NCBI:txid1122140

Foldseek 3Di:
DDPDPPPPQFWKFWAFDDLQADDDGDGDTDRLVVCVVCQVVVQVVCCVVPVVTHRIDIGTPVVVVVSVVNSQLPQAKAWDFPVVLVCQVPVDPWAPWDKDAFDDDPNDGWIKTKTWHPDALDDQWTKMWIDTRRTIIIGIARNVDCVSDDDPVCPVVSSVVHYHDPDGSSPDRSNPPPPPPPPPDDDDD

Radius of gyration: 21.91 Å; Cα contacts (8 Å, |Δi|>4): 273; chains: 1; bounding box: 55×76×60 Å